Protein AF-D3PEQ5-F1 (afdb_monomer)

Nearest PDB structures (foldseek):
  8an4-assembly1_A  TM=6.140E-01  e=7.351E-05  Mycobacterium tuberculosis H37Rv
  8an4-assembly2_B  TM=6.444E-01  e=1.465E-04  Mycobacterium tuberculosis H37Rv
  8an5-assembly1_A  TM=6.227E-01  e=7.200E-04  Mycobacterium tuberculosis H37Rv
  2p7m-assembly4_D-2  TM=3.946E-01  e=9.299E-01  Listeria monocytogenes EGD-e
  7fik-assembly1_J  TM=3.092E-01  e=3.695E+00  Xenopus laevis

Foldseek 3Di:
DDDPDDPPPDPVPQQPPVPDDLLVVVVLLLLVCVLVVQWAWADPCVLCVQQVQFHDQATETEHQCCQVCVVVVVVSLVVQWDQDPNDIDGWDWAWDDDDHSAKTWTAIRNGTYIYGYDPWPDDAQWDWDPSDVPGTHIYGDLLSNLLVLLVCCLQQQALVSLLSNLSSLVSQVVVPVVRLLVSCVCSQVGCQVVNCVSVVHDPVDGDRSSVVSLVCLLPPDGPCVVPDQLCPPRSGDPPRNDSVVSSVSSNLSSQSNVCSVVVNPRPVVVVVVVVVVVVVVVVVVD

Solvent-accessible surface area (backbone atoms only — not comparable to full-atom values): 16144 Å² total; per-residue (Å²): 135,89,81,72,82,74,81,8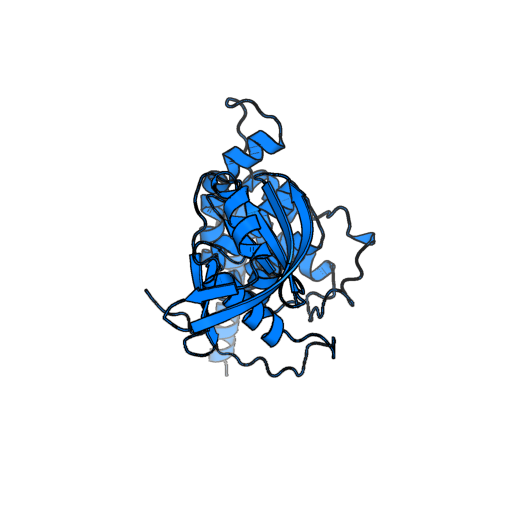5,79,71,71,86,83,80,52,87,47,95,82,69,58,66,66,58,55,52,50,48,51,34,55,51,30,69,79,38,72,78,37,30,46,37,69,62,36,49,45,23,72,77,44,67,49,30,62,59,81,50,48,34,29,36,25,91,49,38,48,84,41,38,64,60,54,48,54,52,50,73,60,30,60,50,75,57,95,92,39,81,48,72,57,51,65,46,86,73,50,72,43,93,50,47,37,43,34,26,32,45,73,88,33,46,33,34,43,31,38,57,84,54,90,66,80,82,54,66,44,71,44,69,82,46,97,95,41,56,36,45,26,52,33,71,50,45,47,33,48,53,26,50,51,39,38,71,76,71,26,41,50,67,27,51,46,48,26,33,42,42,44,51,52,37,35,72,77,38,61,67,50,44,45,62,45,51,71,55,42,37,84,62,40,40,73,57,46,33,62,74,67,71,51,58,89,93,65,77,69,62,49,53,65,54,39,37,54,46,28,58,57,71,73,37,83,46,53,94,77,56,62,45,74,72,45,51,49,37,35,85,72,61,38,37,67,70,53,40,48,51,46,28,28,52,51,23,50,52,48,48,23,62,75,70,72,44,77,46,70,62,59,55,53,50,54,50,48,54,48,52,56,52,55,59,64,73,77,113

Secondary structure (DSSP, 8-state):
-----------STT-S-TT--HHHHHHHHHHHHHH-TT-EEEHHHHHHHHH-SS---EEEEEESSTTTTHHHHHHHHHH-EEEETTEEEE--EEEEEEETTTEEEEEETTEEEEEEE--SSSPPPEEEEEEETTEEEEEE-HHHHHHHHHHHHHHT--HHHHHHHHHHHHHHHHH-HHHHHHHHHTHHHHHHHHHHHHTT--GGG---HHHHHHHHHHS---TTGGG--TTSSTT--TTTTSHHHHHHHHHHHHHHHHHHHHTPPPHHHHHHHHHHHHHHHHHH--

InterPro domains:
  IPR014942 Nucleotidyl transferase AbiEii toxin, Type IV TA system [PF08843] (47-206)

pLDDT: mean 87.01, std 17.73, range [26.7, 98.69]

Sequence (286 aa):
MEYKKFSNNITSTNITDDNFDWEHLLNVACKFHKIFPDGILIGGSVASIYAMHRVSFDIDFVFNDLKEKFEKFIDILEKGEIEVDNVKEEWEWELARMAKGKVILGNFDGVETGLRQLMRTKPLETTLYEVKPGKFIKIPTIEETLRTKAWMILSRNATRDYLDFCALAKQLYSEDPARLIKAMESFDDYYIDMYDKLKKRKPENKKSPLLQLLKQLAEPKPFDLNKIDLKKYKGIVKPWTEWKNIKKISQDAAVVLTEALTGIEPTFKKEIETKVKRDNDNLMEL

Structure (mmCIF, N/CA/C/O backbone):
data_AF-D3PEQ5-F1
#
_entry.id   AF-D3PEQ5-F1
#
loop_
_atom_site.group_PDB
_atom_site.id
_atom_site.type_symbol
_atom_site.label_atom_id
_atom_site.label_alt_id
_atom_site.label_comp_id
_atom_site.label_asym_id
_atom_site.label_entity_id
_atom_site.label_seq_id
_atom_site.pdbx_PDB_ins_code
_atom_site.Cartn_x
_atom_site.Cartn_y
_atom_site.Cartn_z
_atom_site.occupancy
_atom_site.B_iso_or_equiv
_atom_site.auth_seq_id
_atom_site.auth_comp_id
_atom_site.auth_asym_id
_atom_site.auth_atom_id
_atom_site.pdbx_PDB_model_num
ATOM 1 N N . MET A 1 1 ? 22.136 -3.163 7.039 1.00 33.00 1 MET A N 1
ATOM 2 C CA . MET A 1 1 ? 20.814 -3.433 6.436 1.00 33.00 1 MET A CA 1
ATOM 3 C C . MET A 1 1 ? 20.547 -4.911 6.627 1.00 33.00 1 MET A C 1
ATOM 5 O O . MET A 1 1 ? 21.292 -5.710 6.079 1.00 33.00 1 MET A O 1
ATOM 9 N N . GLU A 1 2 ? 19.595 -5.271 7.484 1.00 26.70 2 GLU A N 1
ATOM 10 C CA . GLU A 1 2 ? 19.205 -6.672 7.670 1.00 26.70 2 GLU A CA 1
ATOM 11 C C . GLU A 1 2 ? 18.316 -7.112 6.508 1.00 26.70 2 GLU A C 1
ATOM 13 O O . GLU A 1 2 ? 17.285 -6.502 6.224 1.00 26.70 2 GLU A O 1
ATOM 18 N N . TYR A 1 3 ? 18.736 -8.172 5.828 1.00 28.22 3 TYR A N 1
ATOM 19 C CA . TYR A 1 3 ? 17.979 -8.801 4.758 1.00 28.22 3 TYR A CA 1
ATOM 20 C C . TYR A 1 3 ? 16.924 -9.716 5.390 1.00 28.22 3 TYR A C 1
ATOM 22 O O . TYR A 1 3 ? 17.262 -10.758 5.953 1.00 28.22 3 TYR A O 1
ATOM 30 N N . LYS A 1 4 ? 15.637 -9.347 5.321 1.00 34.28 4 LYS A N 1
ATOM 31 C CA . LYS A 1 4 ? 14.556 -10.272 5.694 1.00 34.28 4 LYS A CA 1
ATOM 32 C C . LYS A 1 4 ? 14.363 -11.285 4.570 1.00 34.28 4 LYS A C 1
ATOM 34 O O . LYS A 1 4 ? 13.684 -11.015 3.583 1.00 34.28 4 LYS A O 1
ATOM 39 N N . LYS A 1 5 ? 14.966 -12.460 4.740 1.00 29.20 5 LYS A N 1
ATOM 40 C CA . LYS A 1 5 ? 14.738 -13.632 3.895 1.00 29.20 5 LYS A CA 1
ATOM 41 C C . LYS A 1 5 ? 13.360 -14.205 4.232 1.00 29.20 5 LYS A C 1
ATOM 43 O O . LYS A 1 5 ? 13.210 -14.924 5.216 1.00 29.20 5 LYS A O 1
ATOM 48 N N . PHE A 1 6 ? 12.340 -13.851 3.456 1.00 35.62 6 PHE A N 1
ATOM 49 C CA . PHE A 1 6 ? 11.041 -14.514 3.549 1.00 35.62 6 PHE A CA 1
ATOM 50 C C . PHE A 1 6 ? 11.163 -15.884 2.875 1.00 35.62 6 PHE A C 1
ATOM 52 O O . PHE A 1 6 ? 11.563 -15.983 1.718 1.00 35.62 6 PHE A O 1
ATOM 59 N N . SER A 1 7 ? 10.900 -16.963 3.611 1.00 33.31 7 SER A N 1
ATOM 60 C CA . SER A 1 7 ? 10.921 -18.313 3.050 1.00 33.31 7 SER A CA 1
ATOM 61 C C . SER A 1 7 ? 9.813 -18.456 2.002 1.00 33.31 7 SER A C 1
ATOM 63 O O . SER A 1 7 ? 8.634 -18.454 2.357 1.00 33.31 7 SER A O 1
ATOM 65 N N . ASN A 1 8 ? 10.193 -18.607 0.731 1.00 35.97 8 ASN A N 1
ATOM 66 C CA . ASN A 1 8 ? 9.316 -18.881 -0.414 1.00 35.97 8 ASN A CA 1
ATOM 67 C C . ASN A 1 8 ? 8.703 -20.297 -0.357 1.00 35.97 8 ASN A C 1
ATOM 69 O O . ASN A 1 8 ? 8.884 -21.094 -1.271 1.00 35.97 8 ASN A O 1
ATOM 73 N N . ASN A 1 9 ? 7.957 -20.626 0.698 1.00 31.64 9 ASN A N 1
ATOM 74 C CA . ASN A 1 9 ? 7.175 -21.864 0.761 1.00 31.64 9 ASN A CA 1
ATOM 75 C C . ASN A 1 9 ? 5.721 -21.610 0.347 1.00 31.64 9 ASN A C 1
ATOM 77 O O . ASN A 1 9 ? 4.784 -21.986 1.047 1.00 31.64 9 ASN A O 1
ATOM 81 N N . ILE A 1 10 ? 5.536 -20.968 -0.808 1.00 38.53 10 ILE A N 1
ATOM 82 C CA . ILE A 1 10 ? 4.285 -21.063 -1.558 1.00 38.53 10 ILE A CA 1
ATOM 83 C C . ILE A 1 10 ? 4.551 -22.052 -2.684 1.00 38.53 10 ILE A C 1
ATOM 85 O O . ILE A 1 10 ? 4.954 -21.677 -3.780 1.00 38.53 10 ILE A O 1
ATOM 89 N N . THR A 1 11 ? 4.335 -23.336 -2.413 1.00 36.88 11 THR A N 1
ATOM 90 C CA . THR A 1 11 ? 3.901 -24.218 -3.493 1.00 36.88 11 THR A CA 1
ATOM 91 C C . THR A 1 11 ? 2.522 -23.728 -3.922 1.00 36.88 11 THR A C 1
ATOM 93 O O . THR A 1 11 ? 1.659 -23.470 -3.082 1.00 36.88 11 THR A O 1
ATOM 96 N N . SER A 1 12 ? 2.333 -23.579 -5.227 1.00 40.97 12 SER A N 1
ATOM 97 C CA . SER A 1 12 ? 1.140 -23.126 -5.958 1.00 40.97 12 SER A CA 1
ATOM 98 C C . SER A 1 12 ? -0.166 -23.893 -5.670 1.00 40.97 12 SER A C 1
ATOM 100 O O . SER A 1 12 ? -1.132 -23.786 -6.411 1.00 40.97 12 SER A O 1
ATOM 102 N N . THR A 1 13 ? -0.247 -24.677 -4.600 1.00 35.75 13 THR A N 1
ATOM 103 C CA . THR A 1 13 ? -1.255 -25.722 -4.423 1.00 35.75 13 THR A CA 1
ATOM 104 C C . THR A 1 13 ? -2.513 -25.296 -3.666 1.00 35.75 13 THR A C 1
ATOM 106 O O . THR A 1 13 ? -3.357 -26.147 -3.424 1.00 35.75 13 THR A O 1
ATOM 109 N N . ASN A 1 14 ? -2.681 -24.024 -3.276 1.00 39.38 14 ASN A N 1
ATOM 110 C CA . ASN A 1 14 ? -3.868 -23.585 -2.515 1.00 39.38 14 ASN A CA 1
ATOM 111 C C . ASN A 1 14 ? -4.509 -22.263 -2.983 1.00 39.38 14 ASN A C 1
ATOM 113 O O . ASN A 1 14 ? -5.350 -21.715 -2.269 1.00 39.38 14 ASN A O 1
ATOM 117 N N . ILE A 1 15 ? -4.154 -21.743 -4.162 1.00 48.03 15 ILE A N 1
ATOM 118 C CA . ILE A 1 15 ? -4.802 -20.555 -4.738 1.00 48.03 15 ILE A CA 1
ATOM 119 C C . ILE A 1 15 ? -5.649 -21.032 -5.918 1.00 48.03 15 ILE A C 1
ATOM 121 O O . ILE A 1 15 ? -5.122 -21.500 -6.914 1.00 48.03 15 ILE A O 1
ATOM 125 N N . THR A 1 16 ? -6.968 -20.952 -5.769 1.00 42.56 16 THR A N 1
ATOM 126 C CA . THR A 1 16 ? -7.991 -21.537 -6.656 1.00 42.56 16 THR A CA 1
ATOM 127 C C . THR A 1 16 ? -8.238 -20.755 -7.952 1.00 42.56 16 THR A C 1
ATOM 129 O O . THR A 1 16 ? -9.351 -20.764 -8.473 1.00 42.56 16 THR A O 1
ATOM 132 N N . ASP A 1 17 ? -7.228 -20.052 -8.462 1.00 51.09 17 ASP A N 1
ATOM 133 C CA . ASP A 1 17 ? -7.306 -19.353 -9.746 1.00 51.09 17 ASP A CA 1
ATOM 134 C C . ASP A 1 17 ? -6.237 -19.953 -10.666 1.00 51.09 17 ASP A C 1
ATOM 136 O O . ASP A 1 17 ? -5.111 -19.464 -10.732 1.00 51.09 17 ASP A O 1
ATOM 140 N N . ASP A 1 18 ? -6.580 -21.075 -11.310 1.00 51.06 18 ASP A N 1
ATOM 141 C CA . ASP A 1 18 ? -5.665 -21.963 -12.053 1.00 51.06 18 ASP A CA 1
ATOM 142 C C . ASP A 1 18 ? -4.891 -21.268 -13.200 1.00 51.06 18 ASP A C 1
ATOM 144 O O . ASP A 1 18 ? -3.969 -21.851 -13.764 1.00 51.06 18 ASP A O 1
ATOM 148 N N . ASN A 1 19 ? -5.230 -20.013 -13.525 1.00 54.53 19 ASN A N 1
ATOM 149 C CA . ASN A 1 19 ? -4.598 -19.201 -14.570 1.00 54.53 19 ASN A CA 1
ATOM 150 C C . ASN A 1 19 ? -3.765 -18.018 -14.044 1.00 54.53 19 ASN A C 1
ATOM 152 O O . ASN A 1 19 ? -3.216 -17.264 -14.849 1.00 54.53 19 ASN A O 1
ATOM 156 N N . PHE A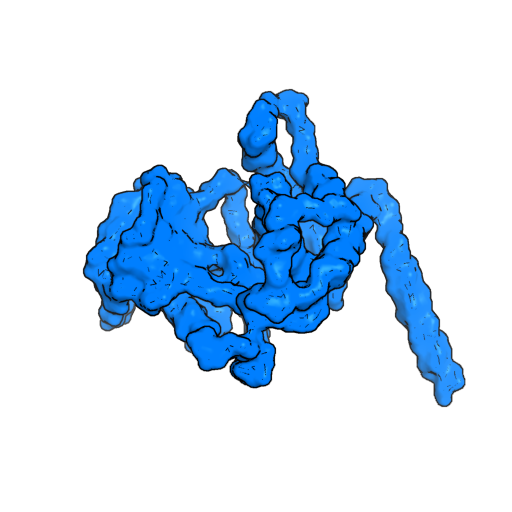 1 20 ? -3.687 -17.798 -12.727 1.00 71.31 20 PHE A N 1
ATOM 157 C CA . PHE A 1 20 ? -2.949 -16.661 -12.183 1.00 71.31 20 PHE A CA 1
ATOM 158 C C . PHE A 1 20 ? -1.508 -17.021 -11.818 1.00 71.31 20 PHE A C 1
ATOM 160 O O . PHE A 1 20 ? -1.244 -17.705 -10.828 1.00 71.31 20 PHE A O 1
ATOM 167 N N . ASP A 1 21 ? -0.566 -16.474 -12.583 1.00 83.19 21 ASP A N 1
ATOM 168 C CA . ASP A 1 21 ? 0.859 -16.626 -12.319 1.00 83.19 21 ASP A CA 1
ATOM 169 C C . ASP A 1 21 ? 1.390 -15.475 -11.440 1.00 83.19 21 ASP A C 1
ATOM 171 O O . ASP A 1 21 ? 1.788 -14.402 -11.907 1.00 83.19 21 ASP A O 1
ATOM 175 N N . TRP A 1 22 ? 1.396 -15.713 -10.124 1.00 87.88 22 TRP A N 1
ATOM 176 C CA . TRP A 1 22 ? 1.985 -14.801 -9.136 1.00 87.88 22 TRP A CA 1
ATOM 177 C C . TRP A 1 22 ? 3.480 -14.564 -9.378 1.00 87.88 22 TRP A C 1
ATOM 179 O O . TRP A 1 22 ? 3.990 -13.470 -9.128 1.00 87.88 22 TRP A O 1
ATOM 189 N N . GLU A 1 23 ? 4.190 -15.576 -9.874 1.00 88.31 23 GLU A N 1
ATOM 190 C CA . GLU A 1 23 ? 5.615 -15.482 -10.157 1.00 88.31 23 GLU A CA 1
ATOM 191 C C . GLU A 1 23 ? 5.864 -14.572 -11.362 1.00 88.31 23 GLU A C 1
ATOM 193 O O . GLU A 1 23 ? 6.756 -13.721 -11.310 1.00 88.31 23 GLU A O 1
ATOM 198 N N . HIS A 1 24 ? 5.049 -14.686 -12.414 1.00 90.69 24 HIS A N 1
ATOM 199 C CA . HIS A 1 24 ? 5.060 -13.763 -13.546 1.00 90.69 24 HIS A CA 1
ATOM 200 C C . HIS A 1 24 ? 4.820 -12.318 -13.093 1.00 90.69 24 HIS A C 1
ATOM 202 O O . HIS A 1 24 ? 5.652 -11.461 -13.393 1.00 90.69 24 HIS A O 1
ATOM 208 N N . LEU A 1 25 ? 3.782 -12.049 -12.288 1.00 94.19 25 LEU A N 1
ATOM 209 C CA . LEU A 1 25 ? 3.508 -10.697 -11.778 1.00 94.19 25 LEU A CA 1
ATOM 210 C C . LEU A 1 25 ? 4.708 -10.105 -11.022 1.00 94.19 25 LEU A C 1
ATOM 212 O O . LEU A 1 25 ? 5.076 -8.948 -11.240 1.00 94.19 25 LEU A O 1
ATOM 216 N N . LEU A 1 26 ? 5.355 -10.888 -10.152 1.00 94.44 26 LEU A N 1
ATOM 217 C CA . LEU A 1 26 ? 6.535 -10.425 -9.418 1.00 94.44 26 LEU A CA 1
ATOM 218 C C . LEU A 1 26 ? 7.764 -10.247 -10.324 1.00 94.44 26 LEU A C 1
ATOM 220 O O . LEU A 1 26 ? 8.539 -9.312 -10.116 1.00 94.44 26 LEU A O 1
ATOM 224 N N . ASN A 1 27 ? 7.948 -11.091 -11.344 1.00 93.12 27 ASN A N 1
ATOM 225 C CA . ASN A 1 27 ? 9.019 -10.912 -12.329 1.00 93.12 27 ASN A CA 1
ATOM 226 C C . ASN A 1 27 ? 8.821 -9.618 -13.136 1.00 93.12 27 ASN A C 1
ATOM 228 O O . ASN A 1 27 ? 9.791 -8.882 -13.337 1.00 93.12 27 ASN A O 1
ATOM 232 N N . VAL A 1 28 ? 7.584 -9.315 -13.542 1.00 95.31 28 VAL A N 1
ATOM 233 C CA . VAL A 1 28 ? 7.235 -8.063 -14.229 1.00 95.31 28 VAL A CA 1
ATOM 234 C C . VAL A 1 28 ? 7.483 -6.861 -13.314 1.00 95.31 28 VAL A C 1
ATOM 236 O O . VAL A 1 28 ? 8.130 -5.900 -13.724 1.00 95.31 28 VAL A O 1
ATOM 239 N N . ALA A 1 29 ? 7.101 -6.941 -12.035 1.00 97.00 29 ALA A N 1
ATOM 240 C CA . ALA A 1 29 ? 7.408 -5.897 -11.056 1.00 97.00 29 ALA A CA 1
ATOM 241 C C . ALA A 1 29 ? 8.923 -5.684 -10.856 1.00 97.00 29 ALA A C 1
ATOM 243 O O . ALA A 1 29 ? 9.370 -4.542 -10.748 1.00 97.00 29 ALA A O 1
ATOM 244 N N . CYS A 1 30 ? 9.731 -6.752 -10.844 1.00 95.00 30 CYS A N 1
ATOM 245 C CA . CYS A 1 30 ? 11.195 -6.649 -10.818 1.00 95.00 30 CYS A CA 1
ATOM 246 C C . CYS A 1 30 ? 11.737 -5.926 -12.050 1.00 95.00 30 CYS A C 1
ATOM 248 O O . CYS A 1 30 ? 12.583 -5.044 -11.916 1.00 95.00 30 CYS A O 1
ATOM 250 N N . LYS A 1 31 ? 11.269 -6.301 -13.244 1.00 94.12 31 LYS A N 1
ATOM 251 C CA . LYS A 1 31 ? 11.695 -5.685 -14.504 1.00 94.12 31 LYS A CA 1
ATOM 252 C C . LYS A 1 31 ? 11.335 -4.203 -14.540 1.00 94.12 31 LYS A C 1
ATOM 254 O O . LYS A 1 31 ? 12.200 -3.368 -14.787 1.00 94.12 31 LYS A O 1
ATOM 259 N N . PHE A 1 32 ? 10.105 -3.869 -14.159 1.00 96.19 32 PHE A N 1
ATOM 260 C CA . PHE A 1 32 ? 9.662 -2.488 -14.017 1.00 96.19 32 PHE A CA 1
ATOM 261 C C . PHE A 1 32 ? 10.533 -1.702 -13.022 1.00 96.19 32 PHE A C 1
ATOM 263 O O . PHE A 1 32 ? 10.964 -0.588 -13.311 1.00 96.19 32 PHE A O 1
ATOM 270 N N . HIS A 1 33 ? 10.853 -2.289 -11.864 1.00 95.56 33 HIS A N 1
ATOM 271 C CA . HIS A 1 33 ? 11.702 -1.644 -10.861 1.00 95.56 33 HIS A CA 1
ATOM 272 C C . HIS A 1 33 ? 13.140 -1.405 -11.347 1.00 95.56 33 HIS A C 1
ATOM 274 O O . HIS A 1 33 ? 13.741 -0.409 -10.958 1.00 95.56 33 HIS A O 1
ATOM 280 N N . LYS A 1 34 ? 13.695 -2.257 -12.220 1.00 92.94 34 LYS A N 1
ATOM 281 C CA . LYS A 1 34 ? 15.003 -1.992 -12.847 1.00 92.94 34 LYS A CA 1
ATOM 282 C C . LYS A 1 34 ? 14.973 -0.751 -13.743 1.00 92.94 34 LYS A C 1
ATOM 284 O O . LYS A 1 34 ? 15.919 0.029 -13.727 1.00 92.94 34 LYS A O 1
ATOM 289 N N . ILE A 1 35 ? 13.891 -0.572 -14.502 1.00 94.31 35 ILE A N 1
ATOM 290 C CA . ILE A 1 35 ? 13.692 0.586 -15.388 1.00 94.31 35 ILE A CA 1
ATOM 291 C C . ILE A 1 35 ? 13.466 1.856 -14.556 1.00 94.31 35 ILE A C 1
ATOM 293 O O . ILE A 1 35 ? 13.992 2.924 -14.872 1.00 94.31 35 ILE A O 1
ATOM 297 N N . PHE A 1 36 ? 12.724 1.730 -13.453 1.00 95.44 36 PHE A N 1
ATOM 298 C CA . PHE A 1 36 ? 12.371 2.821 -12.551 1.00 95.44 36 PHE A CA 1
ATOM 299 C C . PHE A 1 36 ? 12.825 2.536 -11.102 1.00 95.44 36 PHE A C 1
ATOM 301 O O . PHE A 1 36 ? 11.989 2.245 -10.236 1.00 95.44 36 PHE A O 1
ATOM 308 N N . PRO A 1 37 ? 14.132 2.662 -10.791 1.00 94.00 37 PRO A N 1
ATOM 309 C CA . PRO A 1 37 ? 14.712 2.243 -9.502 1.00 94.00 37 PRO A CA 1
ATOM 310 C C . PRO A 1 37 ? 14.243 3.068 -8.294 1.00 94.00 37 PRO A C 1
ATOM 312 O O . PRO A 1 37 ? 14.293 2.619 -7.140 1.00 94.00 37 PRO A O 1
ATOM 315 N N . ASP A 1 38 ? 13.743 4.278 -8.536 1.00 95.94 38 ASP A N 1
ATOM 316 C CA . ASP A 1 38 ? 13.144 5.125 -7.501 1.00 95.94 38 ASP A CA 1
ATOM 317 C C . ASP A 1 38 ? 11.698 4.729 -7.169 1.00 95.94 38 ASP A C 1
ATOM 319 O O . ASP A 1 38 ? 11.162 5.154 -6.145 1.00 95.94 38 ASP A O 1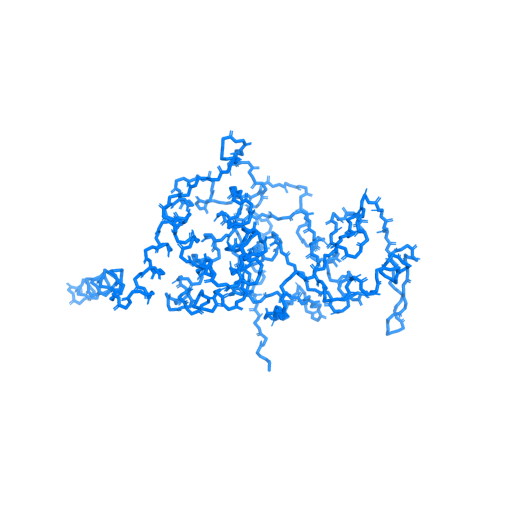
ATOM 323 N N . GLY A 1 39 ? 11.081 3.881 -7.995 1.00 97.81 39 GLY A N 1
ATOM 324 C CA . GLY A 1 39 ? 9.724 3.398 -7.794 1.00 97.81 39 GLY A CA 1
ATOM 325 C C . GLY A 1 39 ? 9.621 2.471 -6.595 1.00 97.81 39 GLY A C 1
ATOM 326 O O . GLY A 1 39 ? 10.437 1.570 -6.411 1.00 97.81 39 GLY A O 1
ATOM 327 N N . ILE A 1 40 ? 8.578 2.671 -5.796 1.00 98.69 40 ILE A N 1
ATOM 328 C CA . ILE A 1 40 ? 8.246 1.804 -4.666 1.00 98.69 40 ILE A CA 1
ATOM 329 C C . ILE A 1 40 ? 6.959 1.063 -5.017 1.00 98.69 40 ILE A C 1
ATOM 331 O O . ILE A 1 40 ? 5.923 1.706 -5.195 1.00 98.69 40 ILE A O 1
ATOM 335 N N . LEU A 1 41 ? 7.011 -0.267 -5.106 1.00 98.69 41 LEU A N 1
ATOM 336 C CA . LEU A 1 41 ? 5.814 -1.087 -5.300 1.00 98.69 41 LEU A CA 1
ATOM 337 C C . LEU A 1 41 ? 4.941 -0.973 -4.042 1.00 98.69 41 LEU A C 1
ATOM 339 O O . LEU A 1 41 ? 5.444 -1.081 -2.929 1.00 98.69 41 LEU A O 1
ATOM 343 N N . ILE A 1 42 ? 3.642 -0.733 -4.207 1.00 98.19 42 ILE A N 1
ATOM 344 C CA . ILE A 1 42 ? 2.656 -0.517 -3.141 1.00 98.19 42 ILE A CA 1
ATOM 345 C C . ILE A 1 42 ? 1.354 -1.280 -3.447 1.00 98.19 42 ILE A C 1
ATOM 347 O O . ILE A 1 42 ? 1.285 -2.145 -4.316 1.00 98.19 42 ILE A O 1
ATOM 351 N N . GLY A 1 43 ? 0.278 -0.962 -2.725 1.00 96.25 43 GLY A N 1
ATOM 352 C CA . GLY A 1 43 ? -1.067 -1.372 -3.115 1.00 96.25 43 GLY A CA 1
ATOM 353 C C . GLY A 1 43 ? -1.465 -2.754 -2.607 1.00 96.25 43 GLY A C 1
ATOM 354 O O . GLY A 1 43 ? -1.163 -3.135 -1.475 1.00 96.25 43 GLY A O 1
ATOM 355 N N . GLY A 1 44 ? -2.307 -3.449 -3.374 1.00 96.38 44 GLY A N 1
ATOM 356 C CA . GLY A 1 44 ? -2.815 -4.774 -3.009 1.00 96.38 44 GLY A CA 1
ATOM 357 C C . GLY A 1 44 ? -1.715 -5.830 -2.972 1.00 96.38 44 GLY A C 1
ATOM 358 O O . GLY A 1 44 ? -1.680 -6.630 -2.046 1.00 96.38 44 GLY A O 1
ATOM 359 N N . SER A 1 45 ? -0.793 -5.760 -3.925 1.00 96.56 45 SER A N 1
ATOM 360 C CA . SER A 1 45 ? 0.266 -6.747 -4.146 1.00 96.56 45 SER A CA 1
ATOM 361 C C . SER A 1 45 ? 1.229 -6.816 -2.970 1.00 96.56 45 SER A C 1
ATOM 363 O O . SER A 1 45 ? 1.499 -7.903 -2.476 1.00 96.56 45 SER A O 1
ATOM 365 N N . VAL A 1 46 ? 1.637 -5.674 -2.407 1.00 98.19 46 VAL A N 1
ATOM 366 C CA . VAL A 1 46 ? 2.479 -5.665 -1.196 1.00 98.19 46 VAL A CA 1
ATOM 367 C C . VAL A 1 46 ? 1.744 -6.191 0.035 1.00 98.19 46 VAL A C 1
ATOM 369 O O . VAL A 1 46 ? 2.328 -6.910 0.842 1.00 98.19 46 VAL A O 1
ATOM 372 N N . ALA A 1 47 ? 0.447 -5.897 0.176 1.00 98.00 47 ALA A N 1
ATOM 373 C CA . ALA A 1 47 ? -0.335 -6.477 1.266 1.00 98.00 47 ALA A CA 1
ATOM 374 C C . ALA A 1 47 ? -0.426 -8.007 1.138 1.00 98.00 47 ALA A C 1
ATOM 376 O O . ALA A 1 47 ? -0.311 -8.708 2.139 1.00 98.00 47 ALA A O 1
ATOM 377 N N . SER A 1 48 ? -0.580 -8.516 -0.087 1.00 95.94 48 SER A N 1
ATOM 378 C CA . SER A 1 48 ? -0.557 -9.948 -0.396 1.00 95.94 48 SER A CA 1
ATOM 379 C C . SER A 1 48 ? 0.811 -10.590 -0.134 1.00 95.94 48 SER A C 1
ATOM 381 O O . SER A 1 48 ? 0.837 -11.683 0.424 1.00 95.94 48 SER A O 1
ATOM 383 N N . ILE A 1 49 ? 1.926 -9.909 -0.444 1.00 95.56 49 ILE A N 1
ATOM 384 C CA . ILE A 1 49 ? 3.290 -10.371 -0.110 1.00 95.56 49 ILE A CA 1
ATOM 385 C C . ILE A 1 49 ? 3.431 -10.598 1.400 1.00 95.56 49 ILE A C 1
ATOM 387 O O . ILE A 1 49 ? 3.932 -11.636 1.818 1.00 95.56 49 ILE A O 1
ATOM 391 N N . TYR A 1 50 ? 2.975 -9.649 2.225 1.00 97.00 50 TYR A N 1
ATOM 392 C CA . TYR A 1 50 ? 3.132 -9.754 3.678 1.00 97.00 50 TYR A CA 1
ATOM 393 C C . TYR A 1 50 ? 2.139 -10.701 4.349 1.00 97.00 50 TYR A C 1
ATOM 395 O O . TYR A 1 50 ? 2.512 -11.416 5.274 1.00 97.00 50 TYR A O 1
ATOM 403 N N . ALA A 1 51 ? 0.867 -10.663 3.953 1.00 95.56 51 ALA A N 1
ATOM 404 C CA . ALA A 1 51 ? -0.192 -11.316 4.716 1.00 95.56 51 ALA A CA 1
ATOM 405 C C . ALA A 1 51 ? -0.752 -12.584 4.066 1.00 95.56 51 ALA A C 1
ATOM 407 O O . ALA A 1 51 ? -1.450 -13.333 4.752 1.00 95.56 51 ALA A O 1
ATOM 408 N N . MET A 1 52 ? -0.452 -12.833 2.784 1.00 93.38 52 MET A N 1
ATOM 409 C CA . MET A 1 52 ? -0.849 -14.039 2.041 1.00 93.38 52 MET A CA 1
ATOM 410 C C . MET A 1 52 ? -2.348 -14.374 2.155 1.00 93.38 52 MET A C 1
ATOM 412 O O . MET A 1 52 ? -2.762 -15.529 2.099 1.00 93.38 52 MET A O 1
ATOM 416 N N . HIS A 1 53 ? -3.190 -13.358 2.348 1.00 93.75 53 HIS A N 1
ATOM 417 C CA . HIS A 1 53 ? -4.626 -13.510 2.600 1.00 93.75 53 HIS A CA 1
ATOM 418 C C . HIS A 1 53 ? -5.461 -13.589 1.318 1.00 93.75 53 HIS A C 1
ATOM 420 O O . HIS A 1 53 ? -6.620 -14.000 1.371 1.00 93.75 53 HIS A O 1
ATOM 426 N N . ARG A 1 54 ? -4.885 -13.161 0.190 1.00 93.69 54 ARG A N 1
ATOM 427 C CA . ARG A 1 54 ? -5.454 -13.159 -1.166 1.00 93.69 54 ARG A CA 1
ATOM 428 C C . ARG A 1 54 ? -4.348 -12.906 -2.195 1.00 93.69 54 ARG A C 1
ATOM 430 O O . ARG A 1 54 ? -3.265 -12.458 -1.813 1.00 93.69 54 ARG A O 1
ATOM 437 N N . VAL A 1 55 ? -4.657 -13.015 -3.484 1.00 90.62 55 VAL A N 1
ATOM 438 C CA . VAL A 1 55 ? -3.789 -12.514 -4.566 1.00 90.62 55 VAL A CA 1
ATOM 439 C C . VAL A 1 55 ? -4.153 -11.090 -5.008 1.00 90.62 55 VAL A C 1
ATOM 441 O O . VAL A 1 55 ? -5.223 -10.557 -4.683 1.00 90.62 55 VAL A O 1
ATOM 444 N N . SER A 1 56 ? -3.244 -10.449 -5.742 1.00 91.62 56 SER A N 1
ATOM 445 C CA . SER A 1 56 ? -3.467 -9.197 -6.478 1.00 91.62 56 SER A CA 1
ATOM 446 C C . SER A 1 56 ? -3.006 -9.394 -7.919 1.00 91.62 56 SER A C 1
ATOM 448 O O . SER A 1 56 ? -2.089 -10.169 -8.139 1.00 91.62 56 SER A O 1
ATOM 450 N N . PHE A 1 57 ? -3.633 -8.701 -8.867 1.00 91.06 57 PHE A N 1
ATOM 451 C CA . PHE A 1 57 ? -3.417 -8.890 -10.312 1.00 91.06 57 PHE A CA 1
ATOM 452 C C . PHE A 1 57 ? -2.726 -7.691 -10.976 1.00 91.06 57 PHE A C 1
ATOM 454 O O . PHE A 1 57 ? -2.483 -7.696 -12.174 1.00 91.06 57 PHE A O 1
ATOM 461 N N . ASP A 1 58 ? -2.461 -6.652 -10.192 1.00 94.94 58 ASP A N 1
ATOM 462 C CA . ASP A 1 58 ? -1.947 -5.359 -10.615 1.00 94.94 58 ASP A CA 1
ATOM 463 C C . ASP A 1 58 ? -0.617 -5.062 -9.917 1.00 94.94 58 ASP A C 1
ATOM 465 O O . ASP A 1 58 ? -0.303 -5.620 -8.863 1.00 94.94 58 ASP A O 1
ATOM 469 N N . ILE A 1 59 ? 0.172 -4.156 -10.479 1.00 97.50 59 ILE A N 1
ATOM 470 C CA . ILE A 1 59 ? 1.359 -3.605 -9.826 1.00 97.50 59 ILE A CA 1
ATOM 471 C C . ILE A 1 59 ? 1.245 -2.082 -9.799 1.00 97.50 59 ILE A C 1
ATOM 473 O O . ILE A 1 59 ? 1.187 -1.407 -10.819 1.00 97.50 59 ILE A O 1
ATOM 477 N N . ASP A 1 60 ? 1.174 -1.515 -8.600 1.00 98.19 60 ASP A N 1
ATOM 478 C CA . ASP A 1 60 ? 1.127 -0.068 -8.408 1.00 98.19 60 ASP A CA 1
ATOM 479 C C . ASP A 1 60 ? 2.471 0.396 -7.849 1.00 98.19 60 ASP A C 1
ATOM 481 O O . ASP A 1 60 ? 2.850 -0.001 -6.750 1.00 98.19 60 ASP A O 1
ATOM 485 N N . PHE A 1 61 ? 3.160 1.281 -8.557 1.00 98.62 61 PHE A N 1
ATOM 486 C CA . PHE A 1 61 ? 4.352 1.970 -8.090 1.00 98.62 61 PHE A CA 1
ATOM 487 C C . PHE A 1 61 ? 4.035 3.409 -7.697 1.00 98.62 61 PHE A C 1
ATOM 489 O O . PHE A 1 61 ? 3.251 4.106 -8.348 1.00 98.62 61 PHE A O 1
ATOM 496 N N . VAL A 1 62 ? 4.674 3.877 -6.629 1.00 98.38 62 VAL A N 1
ATOM 497 C CA . VAL A 1 62 ? 4.641 5.279 -6.217 1.00 98.38 62 VAL A CA 1
ATOM 498 C C . VAL A 1 62 ? 6.020 5.916 -6.331 1.00 98.38 62 VAL A C 1
ATOM 500 O O . VAL A 1 62 ? 7.037 5.274 -6.068 1.00 98.38 62 VAL A O 1
ATOM 503 N N . PHE A 1 63 ? 6.026 7.191 -6.707 1.00 98.12 63 PHE A N 1
ATOM 504 C CA . PHE A 1 63 ? 7.209 8.005 -6.955 1.00 98.12 63 PHE A CA 1
ATOM 505 C C . PHE A 1 63 ? 7.086 9.352 -6.252 1.00 98.12 63 PHE A C 1
ATOM 507 O O . PHE A 1 63 ? 5.988 9.901 -6.134 1.00 98.12 63 PHE A O 1
ATOM 514 N N . ASN A 1 64 ? 8.215 9.911 -5.825 1.00 96.25 64 ASN A N 1
ATOM 515 C CA . ASN A 1 64 ? 8.249 11.247 -5.226 1.00 96.25 64 ASN A CA 1
ATOM 516 C C . ASN A 1 64 ? 8.204 12.365 -6.273 1.00 96.25 64 ASN A C 1
ATOM 518 O O . ASN A 1 64 ? 7.825 13.481 -5.933 1.00 96.25 64 ASN A O 1
ATOM 522 N N . ASP A 1 65 ? 8.572 12.063 -7.515 1.00 96.19 65 ASP A N 1
ATOM 523 C CA . ASP A 1 65 ? 8.885 13.034 -8.562 1.00 96.19 65 ASP A CA 1
ATOM 524 C C . ASP A 1 65 ? 8.182 12.747 -9.902 1.00 96.19 65 ASP A C 1
ATOM 526 O O . ASP A 1 65 ? 8.563 13.292 -10.942 1.00 96.19 65 ASP A O 1
ATOM 530 N N . LEU A 1 66 ? 7.138 11.902 -9.898 1.00 97.31 66 LEU A N 1
ATOM 531 C CA . LEU A 1 66 ? 6.324 11.6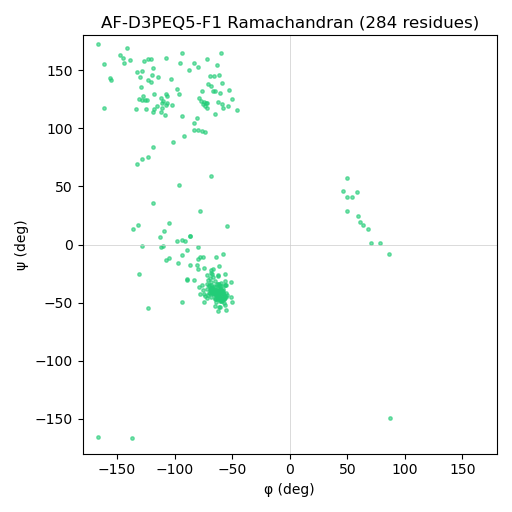35 -11.093 1.00 97.31 66 LEU A CA 1
ATOM 532 C C . LEU A 1 66 ? 5.746 12.934 -11.658 1.00 97.31 66 LEU A C 1
ATOM 534 O O . LEU A 1 66 ? 5.601 13.077 -12.868 1.00 97.31 66 LEU A O 1
ATOM 538 N N . LYS A 1 67 ? 5.392 13.885 -10.793 1.00 96.25 67 LYS A N 1
ATOM 539 C CA . LYS A 1 67 ? 4.846 15.176 -11.200 1.00 96.25 67 LYS A CA 1
ATOM 540 C C . LYS A 1 67 ? 5.855 16.008 -11.982 1.00 96.25 67 LYS A C 1
ATOM 542 O O . LYS A 1 67 ? 5.501 16.570 -13.016 1.00 96.25 67 LYS A O 1
ATOM 547 N N . GLU A 1 68 ? 7.080 16.085 -11.492 1.00 96.75 68 GLU A N 1
ATOM 548 C CA . GLU A 1 68 ? 8.161 16.886 -12.053 1.00 96.75 68 GLU A CA 1
ATOM 549 C C . GLU A 1 68 ? 8.746 16.232 -13.310 1.00 96.75 68 GLU A C 1
ATOM 551 O O . GLU A 1 68 ? 9.109 16.930 -14.254 1.00 96.75 68 GLU A O 1
ATOM 556 N N . LYS A 1 69 ? 8.800 14.896 -13.344 1.00 96.62 69 LYS A N 1
ATOM 557 C CA . LYS A 1 69 ? 9.393 14.107 -14.435 1.00 96.62 69 LYS A CA 1
ATOM 558 C C . LYS A 1 69 ? 8.357 13.440 -15.344 1.00 96.62 69 LYS A C 1
ATOM 560 O O . LYS A 1 69 ? 8.706 12.510 -16.060 1.00 96.62 69 LYS A O 1
ATOM 565 N N . PHE A 1 70 ? 7.103 13.893 -15.329 1.00 96.88 70 PHE A N 1
ATOM 566 C CA . PHE A 1 70 ? 5.977 13.193 -15.962 1.00 96.88 70 PHE A CA 1
ATOM 567 C C . PHE A 1 70 ? 6.231 12.786 -17.421 1.00 96.88 70 PHE A C 1
ATOM 569 O O . PHE A 1 70 ? 6.046 11.624 -17.761 1.00 96.88 70 PHE A O 1
ATOM 576 N N . GLU A 1 71 ? 6.704 13.719 -18.253 1.00 96.69 71 GLU A N 1
ATOM 577 C CA . GLU A 1 71 ? 6.989 13.442 -19.670 1.00 96.69 71 GLU A CA 1
ATOM 578 C C . GLU A 1 71 ? 8.106 12.403 -19.820 1.00 96.69 71 GLU A C 1
ATOM 580 O O . GLU A 1 71 ? 7.965 11.454 -20.573 1.00 96.69 71 GLU A O 1
ATOM 585 N N . LYS A 1 72 ? 9.156 12.480 -18.991 1.00 96.50 72 LYS A N 1
ATOM 586 C CA . LYS A 1 72 ? 10.248 11.498 -19.001 1.00 96.50 72 LYS A CA 1
ATOM 587 C C . LYS A 1 72 ? 9.763 10.081 -18.671 1.00 96.50 72 LYS A C 1
ATOM 589 O O . LYS A 1 72 ? 10.310 9.119 -19.198 1.00 96.50 72 LYS A O 1
ATOM 594 N N . PHE A 1 73 ? 8.776 9.932 -17.783 1.00 97.19 73 PHE A N 1
ATOM 595 C CA . PHE A 1 73 ? 8.183 8.620 -17.507 1.00 97.19 73 PHE A CA 1
ATOM 596 C C . PHE A 1 73 ? 7.474 8.058 -18.741 1.00 97.19 73 PHE A C 1
ATOM 598 O O . PHE A 1 73 ? 7.649 6.880 -19.038 1.00 97.19 73 PHE A O 1
ATOM 605 N N . ILE A 1 74 ? 6.715 8.891 -19.457 1.00 96.62 74 ILE A N 1
ATOM 606 C CA . ILE A 1 74 ? 6.044 8.501 -20.701 1.00 96.62 74 ILE A CA 1
ATOM 607 C C . ILE A 1 74 ? 7.073 8.157 -21.779 1.00 96.62 74 ILE A C 1
ATOM 609 O O . ILE A 1 74 ? 7.011 7.056 -22.311 1.00 96.62 74 ILE A O 1
ATOM 613 N N . ASP A 1 75 ? 8.066 9.022 -22.006 1.00 96.56 75 ASP A N 1
ATOM 614 C CA . ASP A 1 75 ? 9.128 8.801 -22.995 1.00 96.56 75 ASP A CA 1
ATOM 615 C C . ASP A 1 75 ? 9.837 7.459 -22.771 1.00 96.56 75 ASP A C 1
ATOM 617 O O . ASP A 1 75 ? 10.103 6.723 -23.718 1.00 96.56 75 ASP A O 1
ATOM 621 N N . ILE A 1 76 ? 10.141 7.117 -21.511 1.00 96.19 76 ILE A N 1
ATOM 622 C CA . ILE A 1 76 ? 10.743 5.822 -21.178 1.00 96.19 76 ILE A CA 1
ATOM 623 C C . ILE A 1 76 ? 9.762 4.695 -21.501 1.00 96.19 76 ILE A C 1
ATOM 625 O O . ILE A 1 76 ? 10.139 3.781 -22.223 1.00 96.19 76 ILE A O 1
ATOM 629 N N . LEU A 1 77 ? 8.525 4.752 -20.996 1.00 96.56 77 LEU A N 1
ATOM 630 C CA . LEU A 1 77 ? 7.528 3.695 -21.202 1.00 96.56 77 LEU A CA 1
ATOM 631 C C . LEU A 1 77 ? 7.278 3.417 -22.691 1.00 96.56 77 LEU A C 1
ATOM 633 O O . LEU A 1 77 ? 7.283 2.254 -23.085 1.00 96.56 77 LEU A O 1
ATOM 637 N N . GLU A 1 78 ? 7.117 4.466 -23.500 1.00 95.75 78 GLU A N 1
ATOM 638 C CA . GLU A 1 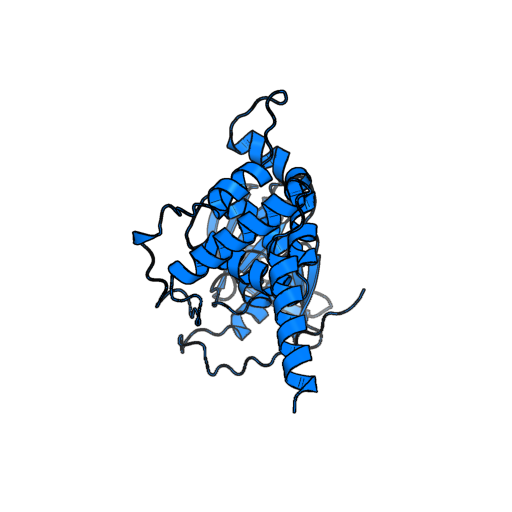78 ? 6.869 4.384 -24.946 1.00 95.75 78 GLU A CA 1
ATOM 639 C C . GLU A 1 78 ? 8.097 3.943 -25.746 1.00 95.75 78 GLU A C 1
ATOM 641 O O . GLU A 1 78 ? 7.943 3.339 -26.806 1.00 95.75 78 GLU A O 1
ATOM 646 N N . LYS A 1 79 ? 9.314 4.195 -25.246 1.00 96.31 79 LYS A N 1
ATOM 647 C CA . LYS A 1 79 ? 10.541 3.727 -25.900 1.00 96.31 79 LYS A CA 1
ATOM 648 C C . LYS A 1 79 ? 10.594 2.199 -25.990 1.00 96.31 79 LYS A C 1
ATOM 650 O O . LYS A 1 79 ? 11.160 1.684 -26.948 1.00 96.31 79 LYS A O 1
ATOM 655 N N . GLY A 1 80 ? 10.052 1.485 -25.000 1.00 94.50 80 GLY A N 1
ATOM 656 C CA . GLY A 1 80 ? 9.988 0.018 -25.011 1.00 94.50 80 GLY A CA 1
ATOM 657 C C . GLY A 1 80 ? 11.334 -0.691 -24.830 1.00 94.50 80 GLY A C 1
ATOM 658 O O . GLY A 1 80 ? 11.378 -1.916 -24.860 1.00 94.50 80 GLY A O 1
ATOM 659 N N . GLU A 1 81 ? 12.435 0.046 -24.645 1.00 94.31 81 GLU A N 1
ATOM 660 C CA . GLU A 1 81 ? 13.767 -0.524 -24.447 1.00 94.31 81 GLU A CA 1
ATOM 661 C C . GLU A 1 81 ? 14.728 0.408 -23.687 1.00 94.31 81 GLU A C 1
ATOM 663 O O . GLU A 1 81 ? 14.796 1.624 -23.917 1.00 94.31 81 GLU A O 1
ATOM 668 N N . ILE A 1 82 ? 15.556 -0.173 -22.819 1.00 91.44 82 ILE A N 1
ATOM 669 C CA . ILE A 1 82 ? 16.747 0.472 -22.250 1.00 91.44 82 ILE A CA 1
ATOM 670 C C . ILE A 1 82 ? 17.913 -0.512 -22.193 1.00 91.44 82 ILE A C 1
ATOM 672 O O . ILE A 1 82 ? 17.732 -1.725 -22.174 1.00 91.44 82 ILE A O 1
ATOM 676 N N . GLU A 1 83 ? 19.121 0.032 -22.124 1.00 89.06 83 GLU A N 1
ATOM 677 C CA . GLU A 1 83 ? 20.319 -0.730 -21.801 1.00 89.06 83 GLU A CA 1
ATOM 678 C C . GLU A 1 83 ? 20.746 -0.375 -20.375 1.00 89.06 83 GLU A C 1
ATOM 680 O O . GLU A 1 83 ? 20.960 0.797 -20.057 1.00 89.06 83 GLU A O 1
ATOM 685 N N . VAL A 1 84 ? 20.827 -1.383 -19.508 1.00 79.19 84 VAL A N 1
ATOM 686 C CA . VAL A 1 84 ? 21.283 -1.254 -18.118 1.00 79.19 84 VAL A CA 1
ATOM 687 C C . VAL A 1 84 ? 22.369 -2.294 -17.897 1.00 79.19 84 VAL A C 1
ATOM 689 O O . VAL A 1 84 ? 22.146 -3.474 -18.142 1.00 79.19 84 VAL A O 1
ATOM 692 N N . ASP A 1 85 ? 23.554 -1.864 -17.464 1.00 83.38 85 ASP A N 1
ATOM 693 C CA . ASP A 1 85 ? 24.702 -2.745 -17.201 1.00 83.38 85 ASP A CA 1
ATOM 694 C C . ASP A 1 85 ? 25.092 -3.655 -18.391 1.00 83.38 85 ASP A C 1
ATOM 696 O O . ASP A 1 85 ? 25.431 -4.824 -18.213 1.00 83.38 85 ASP A O 1
ATOM 700 N N . ASN A 1 86 ? 25.061 -3.116 -19.620 1.00 86.19 86 ASN A N 1
ATOM 701 C CA . ASN A 1 86 ? 25.268 -3.840 -20.891 1.00 86.19 86 ASN A CA 1
ATOM 702 C C . ASN A 1 86 ? 24.240 -4.954 -21.167 1.00 86.19 86 ASN A C 1
ATOM 704 O O . ASN A 1 86 ? 24.483 -5.857 -21.970 1.00 86.19 86 ASN A O 1
ATOM 708 N N . VAL A 1 87 ? 23.090 -4.914 -20.493 1.00 84.31 87 VAL A N 1
ATOM 709 C CA . VAL A 1 87 ? 21.961 -5.809 -20.737 1.00 84.31 87 VAL A CA 1
ATOM 710 C C . VAL A 1 87 ? 20.826 -4.991 -21.336 1.00 84.31 87 VAL A C 1
ATOM 712 O O . VAL A 1 87 ? 20.354 -4.024 -20.735 1.00 84.31 87 VAL A O 1
ATOM 715 N N . LYS A 1 88 ? 20.386 -5.387 -22.532 1.00 90.50 88 LYS A N 1
ATOM 716 C CA . LYS A 1 88 ? 19.192 -4.826 -23.161 1.00 90.50 88 LYS A CA 1
ATOM 717 C C . LYS A 1 88 ? 17.952 -5.386 -22.465 1.00 90.50 88 LYS A C 1
ATOM 719 O O . LYS A 1 88 ? 17.765 -6.599 -22.414 1.00 90.50 88 LYS A O 1
ATOM 724 N N . GLU A 1 89 ? 17.119 -4.502 -21.939 1.00 90.25 89 GLU A N 1
ATOM 725 C CA . GLU A 1 89 ? 15.794 -4.814 -21.409 1.00 90.25 89 GLU A CA 1
ATOM 726 C C . GLU A 1 89 ? 14.769 -4.212 -22.378 1.00 90.25 89 GLU A C 1
ATOM 728 O O . GLU A 1 89 ? 14.810 -3.013 -22.647 1.00 90.25 89 GLU A O 1
ATOM 733 N N . GLU A 1 90 ? 13.866 -5.033 -22.910 1.00 94.94 90 GLU A N 1
ATOM 734 C CA . GLU A 1 90 ? 12.788 -4.633 -23.831 1.00 94.94 90 GLU A CA 1
ATOM 735 C C . GLU A 1 90 ? 11.441 -4.964 -23.199 1.00 94.94 90 GLU A C 1
ATOM 737 O O . GLU A 1 90 ? 11.366 -5.974 -22.507 1.00 94.94 90 GLU A O 1
ATOM 742 N N . TRP A 1 91 ? 10.389 -4.178 -23.412 1.00 96.00 91 TRP A N 1
ATOM 743 C CA . TRP A 1 91 ? 9.051 -4.429 -22.857 1.00 96.00 91 TRP A CA 1
ATOM 744 C C . TRP A 1 91 ? 7.935 -3.952 -23.776 1.00 96.00 91 TRP A C 1
ATOM 746 O O . TRP A 1 91 ? 8.130 -3.109 -24.651 1.00 96.00 91 TRP A O 1
ATOM 756 N N . GLU A 1 92 ? 6.736 -4.451 -23.500 1.00 97.00 92 GLU A N 1
ATOM 757 C CA . GLU A 1 92 ? 5.495 -3.963 -24.086 1.00 97.00 92 GLU A CA 1
ATOM 758 C C . GLU A 1 92 ? 4.803 -2.994 -23.123 1.00 97.00 92 GLU A C 1
ATOM 760 O O . GLU A 1 92 ? 4.675 -3.261 -21.925 1.00 97.00 92 GLU A O 1
ATOM 765 N N . TRP A 1 93 ? 4.351 -1.854 -23.649 1.00 97.44 93 TRP A N 1
ATOM 766 C CA . TRP A 1 93 ? 3.569 -0.873 -22.904 1.00 97.44 93 TRP A CA 1
ATOM 767 C C . TRP A 1 93 ? 2.323 -0.461 -23.686 1.00 97.44 93 TRP A C 1
ATOM 769 O O . TRP A 1 93 ? 2.416 0.033 -24.808 1.00 97.44 93 TRP A O 1
ATOM 779 N N . GLU A 1 94 ? 1.157 -0.600 -23.058 1.00 97.38 94 GLU A N 1
ATOM 780 C CA . GLU A 1 94 ? -0.112 -0.083 -23.567 1.00 97.38 94 GLU A CA 1
ATOM 781 C C . GLU A 1 94 ? -0.683 0.943 -22.584 1.00 97.38 94 GLU A C 1
ATOM 783 O O . GLU A 1 94 ? -1.065 0.617 -21.457 1.00 97.38 94 GLU A O 1
ATOM 788 N N . LEU A 1 95 ? -0.766 2.207 -23.001 1.00 97.38 95 LEU A N 1
ATOM 789 C CA . LEU A 1 95 ? -1.358 3.260 -22.181 1.00 97.38 95 LEU A CA 1
ATOM 790 C C . LEU A 1 95 ? -2.882 3.085 -22.095 1.00 97.38 95 LEU A C 1
ATOM 792 O O . LEU A 1 95 ? -3.582 3.190 -23.096 1.00 97.38 95 LEU A O 1
ATOM 796 N N . ALA A 1 96 ? -3.417 2.942 -20.880 1.00 96.50 96 ALA A N 1
ATOM 797 C CA . ALA A 1 96 ? -4.862 2.873 -20.654 1.00 96.50 96 ALA A CA 1
ATOM 798 C C . ALA A 1 96 ? -5.462 4.248 -20.329 1.00 96.50 96 ALA A C 1
ATOM 800 O O . ALA A 1 96 ? -6.482 4.657 -20.883 1.00 96.50 96 ALA A O 1
ATOM 801 N N . ARG A 1 97 ? -4.857 4.977 -19.382 1.00 95.88 97 ARG A N 1
ATOM 802 C CA . ARG A 1 97 ? -5.260 6.348 -19.032 1.00 95.88 97 ARG A CA 1
ATOM 803 C C . ARG A 1 97 ? -4.159 7.083 -18.290 1.00 95.88 97 ARG A C 1
ATOM 805 O O . ARG A 1 97 ? -3.393 6.484 -17.542 1.00 95.88 97 ARG A O 1
ATOM 812 N N . MET A 1 98 ? -4.173 8.408 -18.362 1.00 95.44 98 MET A N 1
ATOM 813 C CA . MET A 1 98 ? -3.273 9.230 -17.561 1.00 95.44 98 MET A CA 1
ATOM 814 C C . MET A 1 98 ? -3.913 10.533 -17.091 1.00 95.44 98 MET A C 1
ATOM 816 O O . MET A 1 98 ? -4.851 11.053 -17.691 1.00 95.44 98 MET A O 1
ATOM 820 N N . ALA A 1 99 ? -3.376 11.068 -15.999 1.00 95.69 99 ALA A N 1
ATOM 821 C CA . ALA A 1 99 ? -3.623 12.426 -15.549 1.00 95.69 99 ALA A CA 1
ATOM 822 C C . ALA A 1 99 ? -2.282 13.061 -15.176 1.00 95.69 99 ALA A C 1
ATOM 824 O O . ALA A 1 99 ? -1.615 12.608 -14.237 1.00 95.69 99 ALA A O 1
ATOM 825 N N . LYS A 1 100 ? -1.915 14.118 -15.912 1.00 93.69 100 LYS A N 1
ATOM 826 C CA . LYS A 1 100 ? -0.603 14.764 -15.823 1.00 93.69 100 LYS A CA 1
ATOM 827 C C . LYS A 1 100 ? -0.221 15.094 -14.382 1.00 93.69 100 LYS A C 1
ATOM 829 O O . LYS A 1 100 ? -0.973 15.731 -13.641 1.00 93.69 100 LYS A O 1
ATOM 834 N N . GLY A 1 101 ? 0.950 14.598 -14.000 1.00 89.38 101 GLY A N 1
ATOM 835 C CA . GLY A 1 101 ? 1.561 14.736 -12.684 1.00 89.38 101 GLY A CA 1
ATOM 836 C C . GLY A 1 101 ? 0.808 14.103 -11.512 1.00 89.38 101 GLY A C 1
ATOM 837 O O . GLY A 1 101 ? 1.064 14.454 -10.361 1.00 89.38 101 GLY A O 1
ATOM 838 N N . LYS A 1 102 ? -0.137 13.195 -11.782 1.00 93.50 102 LYS A N 1
ATOM 839 C CA . LYS A 1 102 ? -0.881 12.458 -10.750 1.00 93.50 102 LYS A CA 1
ATOM 840 C C . LYS A 1 102 ? -0.742 10.954 -10.914 1.00 93.50 102 LYS A C 1
ATOM 842 O O . LYS A 1 102 ? -0.408 10.267 -9.950 1.00 93.50 102 LYS A O 1
ATOM 847 N N . VAL A 1 103 ? -1.064 10.452 -12.104 1.00 96.94 103 VAL A N 1
ATOM 848 C CA . VAL A 1 103 ? -1.130 9.014 -12.364 1.00 96.94 103 VAL A CA 1
ATOM 849 C C . VAL A 1 103 ? -0.939 8.700 -13.844 1.00 96.94 103 VAL A C 1
ATOM 851 O O . VAL A 1 103 ? -1.454 9.421 -14.699 1.00 96.94 103 VAL A O 1
ATOM 854 N N . ILE A 1 104 ? -0.257 7.594 -14.122 1.00 98.19 104 ILE A N 1
ATOM 855 C CA . ILE A 1 104 ? -0.199 6.928 -15.426 1.00 98.19 104 ILE A CA 1
ATOM 856 C C . ILE A 1 104 ? -0.650 5.490 -15.183 1.00 98.19 104 ILE A C 1
ATOM 858 O O . ILE A 1 104 ? -0.097 4.834 -14.306 1.00 98.19 1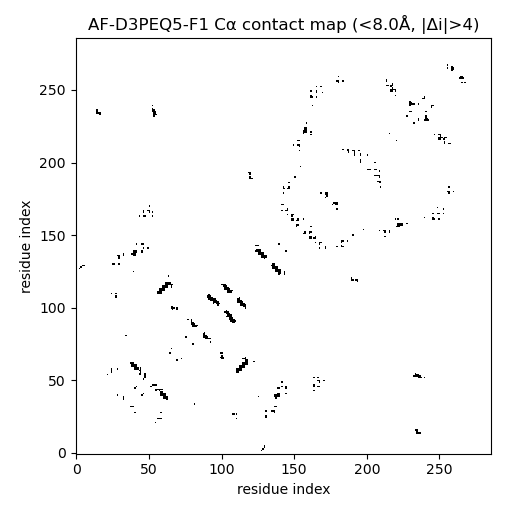04 ILE A O 1
ATOM 862 N N . LEU A 1 105 ? -1.672 5.019 -15.891 1.00 98.12 105 LEU A N 1
ATOM 863 C CA . LEU A 1 105 ? -2.105 3.625 -15.849 1.00 98.12 105 LEU A CA 1
ATOM 864 C C . LEU A 1 105 ? -2.014 3.022 -17.242 1.00 98.12 105 LEU A C 1
ATOM 866 O O . LEU A 1 105 ? -2.426 3.649 -18.221 1.00 98.12 105 LEU A O 1
ATOM 870 N N . GLY A 1 106 ? -1.568 1.782 -17.297 1.00 97.38 106 GLY A N 1
ATOM 871 C CA . GLY A 1 106 ? -1.483 1.020 -18.526 1.00 97.38 106 GLY A CA 1
ATOM 872 C C . GLY A 1 106 ? -1.248 -0.449 -18.245 1.00 97.38 106 GLY A C 1
ATOM 873 O O . GLY A 1 106 ? -1.418 -0.913 -17.117 1.00 97.38 106 GLY A O 1
ATOM 874 N N . ASN A 1 107 ? -0.866 -1.166 -19.283 1.00 97.69 107 ASN A N 1
ATOM 875 C CA . ASN A 1 107 ? -0.430 -2.543 -19.213 1.00 97.69 107 ASN A CA 1
ATOM 876 C C . ASN A 1 107 ? 1.067 -2.590 -19.537 1.00 97.69 107 ASN A C 1
ATOM 878 O O . ASN A 1 107 ? 1.484 -2.032 -20.548 1.00 97.69 107 ASN A O 1
ATOM 882 N N . PHE A 1 108 ? 1.863 -3.191 -18.656 1.00 97.50 108 PHE A N 1
ATOM 883 C CA . PHE A 1 108 ? 3.300 -3.382 -18.831 1.00 97.50 108 PHE A CA 1
ATOM 884 C C . PHE A 1 108 ? 3.574 -4.887 -18.855 1.00 97.50 108 PHE A C 1
ATOM 886 O O . PHE A 1 108 ? 3.300 -5.562 -17.862 1.00 97.50 108 PHE A O 1
ATOM 893 N N . ASP A 1 109 ? 4.066 -5.408 -19.982 1.00 95.88 109 ASP A N 1
ATOM 894 C CA . ASP A 1 109 ? 4.307 -6.843 -20.216 1.00 95.88 109 ASP A CA 1
ATOM 895 C C . ASP A 1 109 ? 3.138 -7.756 -19.789 1.00 95.88 109 ASP A C 1
ATOM 897 O O . ASP A 1 109 ? 3.320 -8.762 -19.103 1.00 95.88 109 ASP A O 1
ATOM 901 N N . GLY A 1 110 ? 1.907 -7.389 -20.144 1.00 93.81 110 GLY A N 1
ATOM 902 C CA . GLY A 1 110 ? 0.705 -8.157 -19.808 1.00 93.81 110 GLY A CA 1
ATOM 903 C C . GLY A 1 110 ? 0.096 -7.834 -18.439 1.00 93.81 110 GLY A C 1
ATOM 904 O O . GLY A 1 110 ? -1.030 -8.258 -18.173 1.00 93.81 110 GLY A O 1
ATOM 905 N N . VAL A 1 111 ? 0.750 -7.033 -17.587 1.00 95.75 111 VAL A N 1
ATOM 906 C CA . VAL A 1 111 ? 0.289 -6.732 -16.218 1.00 95.75 111 VAL A CA 1
ATOM 907 C C . VAL A 1 111 ? -0.250 -5.306 -16.092 1.00 95.75 111 VAL A C 1
ATOM 909 O O . VAL A 1 111 ? 0.424 -4.332 -16.437 1.00 95.75 111 VAL A O 1
ATOM 912 N N . GLU A 1 112 ? -1.452 -5.158 -15.518 1.00 97.56 112 GLU A N 1
ATOM 913 C CA . GLU A 1 112 ? -2.011 -3.842 -15.179 1.00 97.56 112 GLU A CA 1
ATOM 914 C C . GLU A 1 112 ? -1.064 -3.107 -14.223 1.00 97.56 112 GLU A C 1
ATOM 916 O O . GLU A 1 112 ? -0.808 -3.546 -13.100 1.00 97.56 112 GLU A O 1
ATOM 921 N N . THR A 1 113 ? -0.547 -1.973 -14.682 1.00 98.19 113 THR A N 1
ATOM 922 C CA . THR A 1 113 ? 0.525 -1.237 -14.025 1.00 98.19 113 THR A CA 1
ATOM 923 C C . THR A 1 113 ? 0.129 0.214 -13.815 1.00 98.19 113 THR A C 1
ATOM 925 O O . THR A 1 113 ? -0.285 0.919 -14.739 1.00 98.19 113 THR A O 1
ATOM 928 N N . GLY A 1 114 ? 0.263 0.678 -12.574 1.00 98.25 114 GLY A N 1
ATOM 929 C CA . GLY A 1 114 ? -0.014 2.053 -12.190 1.00 98.25 114 GLY A CA 1
ATOM 930 C C . GLY A 1 114 ? 1.221 2.763 -11.667 1.00 98.25 114 GLY A C 1
ATOM 931 O O . GLY A 1 114 ? 1.864 2.291 -10.742 1.00 98.25 114 GLY A O 1
ATOM 932 N N . LEU A 1 115 ? 1.519 3.944 -12.197 1.00 98.50 115 LEU A N 1
ATOM 933 C CA . LEU A 1 115 ? 2.531 4.852 -11.668 1.00 98.50 115 LEU A CA 1
ATOM 934 C C . LEU A 1 115 ? 1.821 6.020 -10.998 1.00 98.50 115 LEU A C 1
ATOM 936 O O . LEU A 1 115 ? 0.952 6.654 -11.600 1.00 98.50 115 LEU A O 1
ATOM 940 N N . ARG A 1 116 ? 2.166 6.313 -9.744 1.00 98.06 116 ARG A N 1
ATOM 941 C CA . ARG A 1 116 ? 1.458 7.298 -8.918 1.00 98.06 116 ARG A CA 1
ATOM 942 C C . ARG A 1 116 ? 2.419 8.284 -8.273 1.00 98.06 116 ARG A C 1
ATOM 944 O O . ARG A 1 116 ? 3.500 7.916 -7.829 1.00 98.06 116 ARG A O 1
ATOM 951 N N . GLN A 1 117 ? 1.983 9.531 -8.152 1.00 97.56 117 GLN A N 1
ATOM 952 C CA . GLN A 1 117 ? 2.679 10.532 -7.351 1.00 97.56 117 GLN A CA 1
ATOM 953 C C . GLN A 1 117 ? 2.408 10.284 -5.860 1.00 97.56 117 GLN A C 1
ATOM 955 O O . GLN A 1 117 ? 1.248 10.144 -5.453 1.00 97.56 117 GLN A O 1
ATOM 960 N N . LEU A 1 118 ? 3.454 10.280 -5.030 1.00 96.00 118 LEU A N 1
ATOM 961 C CA . LEU A 1 118 ? 3.304 10.257 -3.578 1.00 96.00 118 LEU A CA 1
ATOM 962 C C . LEU A 1 118 ? 2.569 11.525 -3.135 1.00 96.00 118 LEU A C 1
ATOM 964 O O . LEU A 1 118 ? 2.987 12.642 -3.439 1.00 96.00 118 LEU A O 1
ATOM 968 N N . MET A 1 119 ? 1.442 11.341 -2.444 1.00 91.50 119 MET A N 1
ATOM 969 C CA . MET A 1 119 ? 0.565 12.452 -2.060 1.00 91.50 119 MET A CA 1
ATOM 970 C C . MET A 1 119 ? 0.922 13.087 -0.713 1.00 91.50 119 MET A C 1
ATOM 972 O O . MET A 1 119 ? 0.632 14.269 -0.515 1.00 91.50 119 MET A O 1
ATOM 976 N N . ARG A 1 120 ? 1.491 12.309 0.217 1.00 90.75 120 ARG A N 1
ATOM 977 C CA . ARG A 1 120 ? 1.951 12.817 1.517 1.00 90.75 120 ARG A CA 1
ATOM 978 C C . ARG A 1 120 ? 3.339 13.430 1.397 1.00 90.75 120 ARG A C 1
ATOM 980 O O . ARG A 1 120 ? 4.102 13.086 0.503 1.00 90.75 120 ARG A O 1
ATOM 987 N N . THR A 1 121 ? 3.653 14.331 2.318 1.00 86.81 121 THR A N 1
ATOM 988 C CA . THR A 1 121 ? 4.938 15.046 2.362 1.00 86.81 121 THR A CA 1
ATOM 989 C C . THR A 1 121 ? 6.078 14.180 2.877 1.00 86.81 121 THR A C 1
ATOM 991 O O . THR A 1 121 ? 7.195 14.256 2.374 1.00 86.81 121 THR A O 1
ATOM 994 N N . LYS A 1 122 ? 5.810 13.346 3.884 1.00 92.88 122 LYS A N 1
ATOM 995 C CA . LYS A 1 122 ? 6.806 12.411 4.402 1.00 92.88 122 LYS A CA 1
ATOM 996 C C . LYS A 1 122 ? 7.084 11.314 3.354 1.00 92.88 122 LYS A C 1
ATOM 998 O O . LYS A 1 122 ? 6.135 10.878 2.701 1.00 92.88 122 LYS A O 1
ATOM 1003 N N . PRO A 1 123 ? 8.318 10.799 3.228 1.00 94.88 123 PRO A N 1
ATOM 1004 C CA . PRO A 1 123 ? 8.614 9.635 2.390 1.00 94.88 123 PRO A CA 1
ATOM 1005 C C . PRO A 1 123 ? 8.063 8.335 3.000 1.00 94.88 123 PRO A C 1
ATOM 1007 O O . PRO A 1 123 ? 7.783 8.278 4.203 1.00 94.88 123 PRO A O 1
ATOM 1010 N N . LEU A 1 124 ? 7.896 7.294 2.176 1.00 97.06 124 LEU A N 1
ATOM 1011 C CA . LEU A 1 124 ? 7.564 5.951 2.664 1.00 97.06 124 LEU A CA 1
ATOM 1012 C C . LEU A 1 124 ? 8.767 5.332 3.387 1.00 97.06 124 LEU A C 1
ATOM 1014 O O . LEU A 1 124 ? 9.894 5.412 2.900 1.00 97.06 124 LEU A O 1
ATOM 1018 N N . GLU A 1 125 ? 8.521 4.667 4.515 1.00 97.56 125 GLU A N 1
ATOM 1019 C CA . GLU A 1 125 ? 9.500 3.754 5.107 1.00 97.56 125 GLU A CA 1
ATOM 1020 C C . GLU A 1 125 ? 9.562 2.491 4.241 1.00 97.56 125 GLU A C 1
ATOM 1022 O O . GLU A 1 125 ? 8.542 1.835 4.022 1.00 97.56 125 GLU A O 1
ATOM 1027 N N . THR A 1 126 ? 10.742 2.162 3.712 1.00 98.38 126 THR A N 1
ATOM 1028 C CA . THR A 1 126 ? 10.906 1.107 2.699 1.00 98.38 126 THR A CA 1
ATOM 1029 C C . THR A 1 126 ? 11.886 0.023 3.123 1.00 98.38 126 THR A C 1
ATOM 1031 O O . THR A 1 126 ? 12.724 0.211 4.002 1.00 98.38 126 THR A O 1
ATOM 1034 N N . THR A 1 127 ? 11.766 -1.128 2.472 1.00 98.19 127 THR A N 1
ATOM 1035 C CA . THR A 1 127 ? 12.692 -2.255 2.541 1.00 98.19 127 THR A CA 1
ATOM 1036 C C . THR A 1 127 ? 12.838 -2.890 1.154 1.00 98.19 127 THR A C 1
ATOM 1038 O O . THR A 1 127 ? 12.090 -2.569 0.226 1.00 98.19 127 THR A O 1
ATOM 1041 N N . LEU A 1 128 ? 13.814 -3.781 0.998 1.00 97.19 128 LEU A N 1
ATOM 1042 C CA . LEU A 1 128 ? 13.988 -4.579 -0.212 1.00 97.19 128 LEU A CA 1
ATOM 1043 C C . LEU A 1 128 ? 13.339 -5.947 -0.019 1.00 97.19 128 LEU A C 1
ATOM 1045 O O . LEU A 1 128 ? 13.603 -6.636 0.965 1.00 97.19 128 LEU A O 1
ATOM 1049 N N . TYR A 1 129 ? 12.510 -6.339 -0.979 1.00 95.56 129 TYR A N 1
ATOM 1050 C CA . TYR A 1 129 ? 11.942 -7.675 -1.069 1.00 95.56 129 TYR A CA 1
ATOM 1051 C C . TYR A 1 129 ? 12.682 -8.474 -2.136 1.00 95.56 129 TYR A C 1
ATOM 1053 O O . TYR A 1 129 ? 12.719 -8.066 -3.297 1.00 95.56 129 TYR A O 1
ATOM 1061 N N . GLU A 1 130 ? 13.288 -9.591 -1.737 1.00 93.69 130 GLU A N 1
ATOM 1062 C CA . GLU A 1 130 ? 13.952 -10.520 -2.649 1.00 93.69 130 GLU A CA 1
ATOM 1063 C C . GLU A 1 130 ? 12.910 -11.463 -3.261 1.00 93.69 130 GLU A C 1
ATOM 1065 O O . GLU A 1 130 ? 12.426 -12.380 -2.601 1.00 93.69 130 GLU A O 1
ATOM 1070 N N . VAL A 1 131 ? 12.551 -11.229 -4.524 1.00 90.94 131 VAL A N 1
ATOM 1071 C CA . VAL A 1 131 ? 11.598 -12.076 -5.264 1.00 90.94 131 VAL A CA 1
ATOM 1072 C C . VAL A 1 131 ? 12.240 -13.426 -5.592 1.00 90.94 131 VAL A C 1
ATOM 1074 O O . VAL A 1 131 ? 11.633 -14.484 -5.434 1.00 90.94 131 VAL A O 1
ATOM 1077 N N . LYS A 1 132 ? 13.497 -13.378 -6.040 1.00 88.44 132 LYS A N 1
ATOM 1078 C CA . LYS A 1 132 ? 14.369 -14.515 -6.362 1.00 88.44 132 LYS A CA 1
ATOM 1079 C C . LYS A 1 132 ? 15.801 -14.149 -5.975 1.00 88.44 132 LYS A C 1
ATOM 1081 O O . LYS A 1 132 ? 16.080 -12.953 -5.906 1.00 88.44 132 LYS A O 1
ATOM 1086 N N . PRO A 1 133 ? 16.713 -15.123 -5.805 1.00 88.94 133 PRO A N 1
ATOM 1087 C CA . PRO A 1 133 ? 18.116 -14.843 -5.512 1.00 88.94 133 PRO A CA 1
ATOM 1088 C C . PRO A 1 133 ? 18.689 -13.744 -6.418 1.00 88.94 133 PRO A C 1
ATOM 1090 O O . PRO A 1 133 ? 18.728 -13.900 -7.640 1.00 88.94 133 PRO A O 1
ATOM 1093 N N . GLY A 1 134 ? 19.074 -12.613 -5.824 1.00 87.25 134 GLY A N 1
ATOM 1094 C CA . GLY A 1 134 ? 19.649 -11.472 -6.548 1.00 87.25 134 GLY A CA 1
ATOM 1095 C C . GLY A 1 134 ? 18.657 -10.566 -7.298 1.00 87.25 134 GLY A C 1
ATOM 1096 O O . GLY A 1 134 ? 19.086 -9.602 -7.930 1.00 87.25 134 GLY A O 1
ATOM 1097 N N . LYS A 1 135 ? 17.345 -10.826 -7.240 1.00 89.62 135 LYS A N 1
ATOM 1098 C CA . LYS A 1 135 ? 16.293 -9.975 -7.824 1.00 89.62 135 LYS A CA 1
ATOM 1099 C C . LYS A 1 135 ? 15.460 -9.330 -6.723 1.00 89.62 135 LYS A C 1
ATOM 1101 O O . LYS A 1 135 ? 14.715 -10.011 -6.018 1.00 89.62 135 LYS A O 1
ATOM 1106 N N . PHE A 1 136 ? 15.551 -8.007 -6.625 1.00 92.50 136 PHE A N 1
ATOM 1107 C CA . PHE A 1 136 ? 14.923 -7.232 -5.559 1.00 92.50 136 PHE A CA 1
ATOM 1108 C C . PHE A 1 136 ? 13.897 -6.235 -6.090 1.00 92.50 136 PHE A C 1
ATOM 1110 O O . PHE A 1 136 ? 14.020 -5.727 -7.204 1.00 92.50 136 PHE A O 1
ATOM 1117 N N . ILE A 1 137 ? 12.907 -5.924 -5.256 1.00 96.06 137 ILE A N 1
ATOM 1118 C CA . ILE A 1 137 ? 11.961 -4.826 -5.459 1.00 96.06 137 ILE A CA 1
ATOM 1119 C C . ILE A 1 137 ? 11.918 -3.988 -4.186 1.00 96.06 137 ILE A C 1
ATOM 1121 O O . ILE A 1 137 ? 11.829 -4.528 -3.081 1.00 96.06 137 ILE A O 1
ATOM 1125 N N . LYS A 1 138 ? 11.947 -2.663 -4.329 1.00 98.38 138 LYS A N 1
ATOM 1126 C CA . LYS A 1 138 ? 11.693 -1.740 -3.221 1.00 98.38 138 LYS A CA 1
ATOM 1127 C C . LYS A 1 138 ? 10.198 -1.720 -2.884 1.00 98.38 138 LYS A C 1
ATOM 1129 O O . LYS A 1 138 ? 9.375 -1.347 -3.720 1.00 98.38 138 LYS A O 1
ATOM 1134 N N . ILE A 1 139 ? 9.858 -2.094 -1.654 1.00 98.62 139 ILE A N 1
ATOM 1135 C CA . ILE A 1 139 ? 8.488 -2.098 -1.114 1.00 98.62 139 ILE A CA 1
ATOM 1136 C C . ILE A 1 139 ? 8.435 -1.298 0.197 1.00 98.62 139 ILE A C 1
ATOM 1138 O O . ILE A 1 139 ? 9.472 -1.123 0.842 1.00 98.62 139 ILE A O 1
ATOM 1142 N N . PRO A 1 140 ? 7.271 -0.790 0.636 1.00 98.44 140 PRO A N 1
ATOM 1143 C CA . PRO A 1 140 ? 7.122 -0.272 1.990 1.00 98.44 140 PRO A CA 1
ATOM 1144 C C . PRO A 1 140 ? 7.335 -1.383 3.023 1.00 98.44 140 PRO A C 1
ATOM 1146 O O . PRO A 1 140 ? 7.083 -2.553 2.739 1.00 98.44 140 PRO A O 1
ATOM 1149 N N . THR A 1 141 ? 7.748 -1.021 4.239 1.00 98.31 141 THR A N 1
ATOM 1150 C CA . THR A 1 141 ? 7.723 -1.956 5.377 1.00 98.31 141 THR A CA 1
ATOM 1151 C C . THR A 1 141 ? 6.294 -2.442 5.646 1.00 98.31 141 THR A C 1
ATOM 1153 O O . THR A 1 141 ? 5.313 -1.850 5.181 1.00 98.31 141 THR A O 1
ATOM 1156 N N . ILE A 1 142 ? 6.134 -3.515 6.422 1.00 98.19 142 ILE A N 1
ATOM 1157 C CA . ILE A 1 142 ? 4.798 -3.998 6.796 1.00 98.19 142 ILE A CA 1
ATOM 1158 C C . ILE A 1 142 ? 4.039 -2.945 7.622 1.00 98.19 142 ILE A C 1
ATOM 1160 O O . ILE A 1 142 ? 2.847 -2.735 7.398 1.00 98.19 142 ILE A O 1
ATOM 1164 N N . GLU A 1 143 ? 4.730 -2.216 8.502 1.00 98.06 143 GLU A N 1
ATOM 1165 C CA . GLU A 1 143 ? 4.176 -1.110 9.285 1.00 98.06 143 GLU A CA 1
ATOM 1166 C C . GLU A 1 143 ? 3.722 0.052 8.386 1.00 98.06 143 GLU A C 1
ATOM 1168 O O . GLU A 1 143 ? 2.625 0.587 8.554 1.00 98.06 143 GLU A O 1
ATOM 1173 N N . GLU A 1 144 ? 4.518 0.410 7.375 1.00 98.38 144 GLU A N 1
ATOM 1174 C CA . GLU A 1 144 ? 4.153 1.439 6.398 1.00 98.38 144 GLU A CA 1
ATOM 1175 C C . GLU A 1 144 ? 2.992 1.001 5.496 1.00 98.38 144 GLU A C 1
ATOM 1177 O O . GLU A 1 144 ? 2.088 1.787 5.190 1.00 98.38 144 GLU A O 1
ATOM 1182 N N . THR A 1 145 ? 2.968 -0.277 5.113 1.00 98.62 145 THR A N 1
ATOM 1183 C CA . THR A 1 145 ? 1.866 -0.871 4.351 1.00 98.62 145 THR A CA 1
ATOM 1184 C C . THR A 1 145 ? 0.574 -0.806 5.162 1.00 98.62 145 THR A C 1
ATOM 1186 O O . THR A 1 145 ? -0.452 -0.366 4.637 1.00 98.62 145 THR A O 1
ATOM 1189 N N . LEU A 1 146 ? 0.622 -1.167 6.451 1.00 98.56 146 LEU A N 1
ATOM 1190 C CA . LEU A 1 146 ? -0.510 -1.068 7.373 1.00 98.56 146 LEU A CA 1
ATOM 1191 C C . LEU A 1 146 ? -1.042 0.369 7.433 1.00 98.56 146 LEU A C 1
ATOM 1193 O O . LEU A 1 146 ? -2.235 0.584 7.206 1.00 98.56 146 LEU A O 1
ATOM 1197 N N . ARG A 1 147 ? -0.169 1.358 7.675 1.00 98.25 147 ARG A N 1
ATOM 1198 C CA . ARG A 1 147 ? -0.555 2.778 7.707 1.00 98.25 147 ARG A CA 1
ATOM 1199 C C . ARG A 1 147 ? -1.182 3.224 6.385 1.00 98.25 147 ARG A C 1
ATOM 1201 O O . ARG A 1 147 ? -2.212 3.892 6.375 1.00 98.25 147 ARG A O 1
ATOM 1208 N N . THR A 1 148 ? -0.630 2.807 5.251 1.00 97.69 148 THR A N 1
ATOM 1209 C CA . THR A 1 148 ? -1.213 3.126 3.940 1.00 97.69 148 THR A CA 1
ATOM 1210 C C . THR A 1 148 ? -2.628 2.548 3.793 1.00 97.69 148 THR A C 1
ATOM 1212 O O . THR A 1 148 ? -3.533 3.240 3.320 1.00 97.69 148 THR A O 1
ATOM 1215 N N . LYS A 1 149 ? -2.875 1.309 4.249 1.00 98.31 149 LYS A N 1
ATOM 1216 C CA . LYS A 1 149 ? -4.225 0.710 4.242 1.00 98.31 149 LYS A CA 1
ATOM 1217 C C . LYS A 1 149 ? -5.180 1.391 5.221 1.00 98.31 149 LYS A C 1
ATOM 1219 O O . LYS A 1 149 ? -6.337 1.617 4.873 1.00 98.31 149 LYS A O 1
ATOM 1224 N N . ALA A 1 150 ? -4.696 1.804 6.387 1.00 98.31 150 ALA A N 1
ATOM 1225 C CA . ALA A 1 150 ? -5.453 2.623 7.329 1.00 98.31 150 ALA A CA 1
ATOM 1226 C C . ALA A 1 150 ? -5.903 3.956 6.702 1.00 98.31 150 ALA A C 1
ATOM 1228 O O . ALA A 1 150 ? -7.076 4.327 6.778 1.00 98.31 150 ALA A O 1
ATOM 1229 N N . TRP A 1 151 ? -5.007 4.650 5.995 1.00 97.75 151 TRP A N 1
ATOM 1230 C CA . TRP A 1 151 ? -5.362 5.861 5.252 1.00 97.75 151 TRP A CA 1
ATOM 1231 C C . TRP A 1 151 ? -6.422 5.602 4.170 1.00 97.75 151 TRP A C 1
ATOM 1233 O O . TRP A 1 151 ? -7.306 6.429 3.927 1.00 97.75 151 TRP A O 1
ATOM 1243 N N . MET A 1 152 ? -6.380 4.441 3.521 1.00 97.62 152 MET A N 1
ATOM 1244 C CA . MET A 1 152 ? -7.377 4.047 2.524 1.00 97.62 152 MET A CA 1
ATOM 1245 C C . MET A 1 152 ? -8.766 3.831 3.144 1.00 97.62 152 MET A C 1
ATOM 1247 O O . MET A 1 152 ? -9.755 4.309 2.589 1.00 97.62 152 MET A O 1
ATOM 1251 N N . ILE A 1 153 ? -8.858 3.240 4.338 1.00 98.25 153 ILE A N 1
ATOM 1252 C CA . ILE A 1 153 ? -10.128 3.165 5.083 1.00 98.25 153 ILE A CA 1
ATOM 1253 C C . ILE A 1 153 ? -10.702 4.571 5.325 1.00 98.25 153 ILE A C 1
ATOM 1255 O O . ILE A 1 153 ? -11.881 4.812 5.063 1.00 98.25 153 ILE A O 1
ATOM 1259 N N . LEU A 1 154 ? -9.870 5.524 5.756 1.00 95.94 154 LEU A N 1
ATOM 1260 C CA . LEU A 1 154 ? -10.298 6.908 5.993 1.00 95.94 154 LEU A CA 1
ATOM 1261 C C . LEU A 1 154 ? -10.759 7.635 4.724 1.00 95.94 154 LEU A C 1
ATOM 1263 O O . LEU A 1 154 ? -11.726 8.399 4.755 1.00 95.94 154 LEU A O 1
ATOM 1267 N N . SER A 1 155 ? -10.022 7.458 3.628 1.00 94.31 155 SER A N 1
ATOM 1268 C CA . SER A 1 155 ? -10.180 8.273 2.419 1.00 94.31 155 SER A CA 1
ATOM 1269 C C . SER A 1 155 ? -11.204 7.726 1.429 1.00 94.31 155 SER A C 1
ATOM 1271 O O . SER A 1 155 ? -11.833 8.517 0.727 1.00 94.31 155 SER A O 1
ATOM 1273 N N . ARG A 1 156 ? -11.392 6.402 1.371 1.00 95.25 156 ARG A N 1
ATOM 1274 C CA . ARG A 1 156 ? -12.305 5.748 0.417 1.00 95.25 156 ARG A CA 1
ATOM 1275 C C . ARG A 1 156 ? -13.260 4.726 1.031 1.00 95.25 156 ARG A C 1
ATOM 1277 O O . ARG A 1 156 ? -14.337 4.546 0.475 1.00 95.25 156 ARG A O 1
ATOM 1284 N N . ASN A 1 157 ? -12.918 4.110 2.166 1.00 97.06 157 ASN A N 1
ATOM 1285 C CA . ASN A 1 157 ? -13.823 3.254 2.943 1.00 97.06 157 ASN A CA 1
ATOM 1286 C C . ASN A 1 157 ? -14.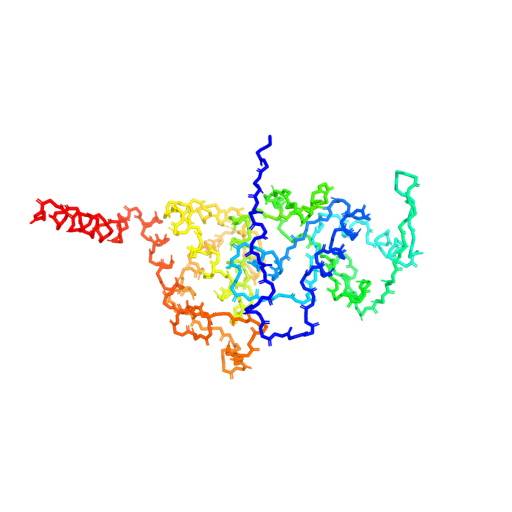389 2.039 2.161 1.00 97.06 157 ASN A C 1
ATOM 1288 O O . ASN A 1 157 ? -15.592 1.779 2.208 1.00 97.06 157 ASN A O 1
ATOM 1292 N N . ALA A 1 158 ? -13.548 1.307 1.418 1.00 97.31 158 ALA A N 1
ATOM 1293 C CA . ALA A 1 158 ? -13.949 0.109 0.665 1.00 97.31 158 ALA A CA 1
ATOM 1294 C C . ALA A 1 158 ? -13.697 -1.190 1.452 1.00 97.31 158 ALA A C 1
ATOM 1296 O O . ALA A 1 158 ? -12.800 -1.260 2.291 1.00 97.31 158 ALA A O 1
ATOM 1297 N N . THR A 1 159 ? -14.420 -2.264 1.130 1.00 97.44 159 THR A N 1
ATOM 1298 C CA . THR A 1 159 ? -14.322 -3.575 1.806 1.00 97.44 159 THR A CA 1
ATOM 1299 C C . THR A 1 159 ? -12.903 -4.137 1.747 1.00 97.44 159 THR A C 1
ATOM 1301 O O . THR A 1 159 ? -12.384 -4.638 2.745 1.00 97.44 159 THR A O 1
ATOM 1304 N N . ARG A 1 160 ? -12.226 -3.981 0.601 1.00 96.25 160 ARG A N 1
ATOM 1305 C CA . ARG A 1 160 ? -10.832 -4.417 0.417 1.00 96.25 160 ARG A CA 1
ATOM 1306 C C . ARG A 1 160 ? -9.834 -3.704 1.334 1.00 96.25 160 ARG A C 1
ATOM 1308 O O . ARG A 1 160 ? -8.781 -4.260 1.624 1.00 96.25 160 ARG A O 1
ATOM 1315 N N . ASP A 1 161 ? -10.148 -2.487 1.776 1.00 97.88 161 ASP A N 1
ATOM 1316 C CA . ASP A 1 161 ? -9.254 -1.698 2.632 1.00 97.88 161 ASP A CA 1
ATOM 1317 C C . ASP A 1 161 ? -9.231 -2.261 4.037 1.00 97.88 161 ASP A C 1
ATOM 1319 O O . ASP A 1 161 ? -8.163 -2.454 4.610 1.00 97.88 161 ASP A O 1
ATOM 1323 N N . TYR A 1 162 ? -10.417 -2.596 4.543 1.00 98.50 162 TYR A N 1
ATOM 1324 C CA . TYR A 1 162 ? -10.569 -3.312 5.796 1.00 98.50 162 TYR A CA 1
ATOM 1325 C C . TYR A 1 162 ? -9.938 -4.697 5.725 1.00 98.50 162 TYR A C 1
ATOM 1327 O O . TYR A 1 162 ? -9.218 -5.064 6.646 1.00 98.50 162 TYR A O 1
ATOM 1335 N N . LEU A 1 163 ? -10.160 -5.442 4.637 1.00 98.25 163 LEU A N 1
ATOM 1336 C CA . LEU A 1 163 ? -9.544 -6.754 4.436 1.00 98.25 163 LEU A CA 1
ATOM 1337 C C . LEU A 1 163 ? -8.013 -6.679 4.529 1.00 98.25 163 LEU A C 1
ATOM 1339 O O . LEU A 1 163 ? -7.420 -7.366 5.357 1.00 98.25 163 LEU A O 1
ATOM 1343 N N . ASP A 1 164 ? -7.384 -5.830 3.712 1.00 98.38 164 ASP A N 1
ATOM 1344 C CA . ASP A 1 164 ? -5.925 -5.709 3.679 1.00 98.38 164 ASP A CA 1
ATOM 1345 C C . ASP A 1 164 ? -5.372 -5.171 5.012 1.00 98.38 164 ASP A C 1
ATOM 1347 O O . ASP A 1 164 ? -4.381 -5.695 5.514 1.00 98.38 164 ASP A O 1
ATOM 1351 N N . PHE A 1 165 ? -6.018 -4.165 5.616 1.00 98.69 165 PHE A N 1
ATOM 1352 C CA . PHE A 1 165 ? -5.618 -3.638 6.925 1.00 98.69 165 PHE A CA 1
ATOM 1353 C C . PHE A 1 165 ? -5.685 -4.713 8.013 1.00 98.69 165 PHE A C 1
ATOM 1355 O O . PHE A 1 165 ? -4.719 -4.897 8.746 1.00 98.69 165 PHE A O 1
ATOM 1362 N N . CYS A 1 166 ? -6.795 -5.449 8.107 1.00 98.50 166 CYS A N 1
ATOM 1363 C CA . CYS A 1 166 ? -6.982 -6.474 9.133 1.00 98.50 166 CYS A CA 1
ATOM 1364 C C . CYS A 1 166 ? -6.007 -7.641 8.958 1.00 98.50 166 CYS A C 1
ATOM 1366 O O . CYS A 1 166 ? -5.530 -8.186 9.952 1.00 98.50 166 CYS A O 1
ATOM 1368 N N . ALA A 1 167 ? -5.686 -8.012 7.716 1.00 98.19 167 ALA A N 1
ATOM 1369 C CA . ALA A 1 167 ? -4.701 -9.046 7.428 1.00 98.19 167 ALA A CA 1
ATOM 1370 C C . ALA A 1 167 ? -3.298 -8.649 7.908 1.00 98.19 167 ALA A C 1
ATOM 1372 O O . ALA A 1 167 ? -2.657 -9.414 8.626 1.00 98.19 167 ALA A O 1
ATOM 1373 N N . LEU A 1 168 ? -2.867 -7.421 7.610 1.00 98.50 168 LEU A N 1
ATOM 1374 C CA . LEU A 1 168 ? -1.585 -6.880 8.074 1.00 98.50 168 LEU A CA 1
ATOM 1375 C C . LEU A 1 168 ? -1.558 -6.683 9.596 1.00 98.50 168 LEU A C 1
ATOM 1377 O O . LEU A 1 168 ? -0.576 -7.037 10.246 1.00 98.50 168 LEU A O 1
ATOM 1381 N N . ALA A 1 169 ? -2.644 -6.167 10.177 1.00 97.75 169 ALA A N 1
ATOM 1382 C CA . ALA A 1 169 ? -2.769 -5.973 11.619 1.00 97.75 169 ALA A CA 1
ATOM 1383 C C . ALA A 1 169 ? -2.668 -7.308 12.365 1.00 97.75 169 ALA A C 1
ATOM 1385 O O . ALA A 1 169 ? -1.959 -7.395 13.363 1.00 97.75 169 ALA A O 1
ATOM 1386 N N . LYS A 1 170 ? -3.324 -8.361 11.855 1.00 95.88 170 LYS A N 1
ATOM 1387 C CA . LYS A 1 170 ? -3.239 -9.710 12.423 1.00 95.88 170 LYS A CA 1
ATOM 1388 C C . LYS A 1 170 ? -1.807 -10.251 12.388 1.00 95.88 170 LYS A C 1
ATOM 1390 O O . LYS A 1 170 ? -1.392 -10.832 13.386 1.00 95.88 170 LYS A O 1
ATOM 1395 N N . GLN A 1 171 ? -1.067 -10.063 11.290 1.00 94.75 171 GLN A N 1
ATOM 1396 C CA . GLN A 1 171 ? 0.341 -10.488 11.197 1.00 94.75 171 GLN A CA 1
ATOM 1397 C C . GLN A 1 171 ? 1.201 -9.784 12.253 1.00 94.75 171 GLN A C 1
ATOM 1399 O O . GLN A 1 171 ? 1.804 -10.442 13.095 1.00 94.75 171 GLN A O 1
ATOM 1404 N N . LEU A 1 172 ? 1.151 -8.448 12.292 1.00 94.12 172 LEU A N 1
ATOM 1405 C CA . LEU A 1 172 ? 1.905 -7.654 13.266 1.00 94.12 172 LEU A CA 1
ATOM 1406 C C . LEU A 1 172 ? 1.571 -8.034 14.708 1.00 94.12 172 LEU A C 1
ATOM 1408 O O . LEU A 1 172 ? 2.476 -8.249 15.506 1.00 94.12 172 LEU A O 1
ATOM 1412 N N . TYR A 1 173 ? 0.280 -8.149 15.021 1.00 89.31 173 TYR A N 1
ATOM 1413 C CA . TYR A 1 173 ? -0.187 -8.496 16.358 1.00 89.31 173 TYR A CA 1
ATOM 1414 C C . TYR A 1 173 ? 0.218 -9.914 16.779 1.00 89.31 173 TYR A C 1
ATOM 1416 O O . TYR A 1 173 ? 0.521 -10.132 17.947 1.00 89.31 173 TYR A O 1
ATOM 1424 N N . SER A 1 174 ? 0.226 -10.875 15.848 1.00 89.25 174 SER A N 1
ATOM 1425 C CA . SER A 1 174 ? 0.627 -12.257 16.152 1.00 89.25 174 SER A CA 1
ATOM 1426 C C . SER A 1 174 ? 2.130 -12.381 16.405 1.00 89.25 174 SER A C 1
ATOM 1428 O O . SER A 1 174 ? 2.534 -13.242 17.178 1.00 89.25 174 SER A O 1
ATOM 1430 N N . GLU A 1 175 ? 2.947 -11.543 15.762 1.00 88.81 175 GLU A N 1
ATOM 1431 C CA . GLU A 1 175 ? 4.391 -11.486 16.011 1.00 88.81 175 GLU A CA 1
ATOM 1432 C C . GLU A 1 175 ? 4.704 -10.781 17.342 1.00 88.81 175 GLU A C 1
ATOM 1434 O O . GLU A 1 175 ? 5.462 -11.305 18.152 1.00 88.81 175 GLU A O 1
ATOM 1439 N N . ASP A 1 176 ? 4.125 -9.598 17.565 1.00 87.12 176 ASP A N 1
ATOM 1440 C CA . ASP A 1 176 ? 4.221 -8.840 18.817 1.00 87.12 176 ASP A CA 1
ATOM 1441 C C . ASP A 1 176 ? 3.088 -7.792 18.878 1.00 87.12 176 ASP A C 1
ATOM 1443 O O . ASP A 1 176 ? 3.074 -6.855 18.067 1.00 87.12 176 ASP A O 1
ATOM 1447 N N . PRO A 1 177 ? 2.160 -7.875 19.853 1.00 84.38 177 PRO A N 1
ATOM 1448 C CA . PRO A 1 177 ? 1.082 -6.900 20.022 1.00 84.38 177 PRO A CA 1
ATOM 1449 C C . PRO A 1 177 ? 1.545 -5.435 20.055 1.00 84.38 177 PRO A C 1
ATOM 1451 O O . PRO A 1 177 ? 0.834 -4.554 19.560 1.00 84.38 177 PRO A O 1
ATOM 1454 N N . ALA A 1 178 ? 2.743 -5.155 20.582 1.00 91.12 178 ALA A N 1
ATOM 1455 C CA . ALA A 1 178 ? 3.284 -3.799 20.652 1.00 91.12 178 ALA A CA 1
ATOM 1456 C C . ALA A 1 178 ? 3.622 -3.221 19.267 1.00 91.12 178 ALA A C 1
ATOM 1458 O O . ALA A 1 178 ? 3.602 -2.000 19.088 1.00 91.12 178 ALA A O 1
ATOM 1459 N N . ARG A 1 179 ? 3.877 -4.064 18.257 1.00 93.94 179 ARG A N 1
ATOM 1460 C CA . ARG A 1 179 ? 4.204 -3.603 16.899 1.00 93.94 179 ARG A CA 1
ATOM 1461 C C . ARG A 1 179 ? 3.033 -2.939 16.202 1.00 93.94 179 ARG A C 1
ATOM 1463 O O . ARG A 1 179 ? 3.246 -1.937 15.525 1.00 93.94 179 ARG A O 1
ATOM 1470 N N . LEU A 1 180 ? 1.811 -3.445 16.382 1.00 95.06 180 LEU A N 1
ATOM 1471 C CA . LEU A 1 180 ? 0.612 -2.799 15.837 1.00 95.06 180 LEU A CA 1
ATOM 1472 C C . LEU A 1 180 ? 0.453 -1.383 16.411 1.00 95.06 180 LEU A C 1
ATOM 1474 O O . LEU A 1 180 ? 0.232 -0.433 15.661 1.00 95.06 180 LEU A O 1
ATOM 1478 N N . ILE A 1 181 ? 0.612 -1.247 17.729 1.00 95.19 181 ILE A N 1
ATOM 1479 C CA . ILE A 1 181 ? 0.516 0.037 18.434 1.00 95.19 181 ILE A CA 1
ATOM 1480 C C . ILE A 1 181 ? 1.589 0.997 17.917 1.00 95.19 181 ILE A C 1
ATOM 1482 O O . ILE A 1 181 ? 1.266 2.078 17.426 1.00 95.19 181 ILE A O 1
ATOM 1486 N N . LYS A 1 182 ? 2.855 0.568 17.930 1.00 94.69 182 LYS A N 1
ATOM 1487 C CA . LYS A 1 182 ? 3.995 1.373 17.475 1.00 94.69 182 LYS A CA 1
ATOM 1488 C C . LYS A 1 182 ? 3.870 1.796 16.009 1.00 94.69 182 LYS A C 1
ATOM 1490 O O . LYS A 1 182 ? 4.199 2.925 15.656 1.00 94.69 182 LYS A O 1
ATOM 1495 N N . ALA A 1 183 ? 3.370 0.913 15.143 1.00 95.62 183 ALA A N 1
ATOM 1496 C CA . ALA A 1 183 ? 3.151 1.228 13.734 1.00 95.62 183 ALA A CA 1
ATOM 1497 C C . ALA A 1 183 ? 2.128 2.357 13.539 1.00 95.62 183 ALA A C 1
ATOM 1499 O O . ALA A 1 183 ? 2.264 3.136 12.594 1.00 95.62 183 ALA A O 1
ATOM 1500 N N . MET A 1 184 ? 1.121 2.441 14.412 1.00 97.12 184 MET A N 1
ATOM 1501 C CA . MET A 1 184 ? 0.006 3.385 14.309 1.00 97.12 184 MET A CA 1
ATOM 1502 C C . MET A 1 184 ? 0.181 4.654 15.154 1.00 97.12 184 MET A C 1
ATOM 1504 O O . MET A 1 184 ? -0.506 5.635 14.887 1.00 97.12 184 MET A O 1
ATOM 1508 N N . GLU A 1 185 ? 1.105 4.680 16.116 1.00 92.94 185 GLU A N 1
ATOM 1509 C CA . GLU A 1 185 ? 1.373 5.836 16.989 1.00 92.94 185 GLU A CA 1
ATOM 1510 C C . GLU A 1 185 ? 1.685 7.116 16.194 1.00 92.94 185 GLU A C 1
ATOM 1512 O O . GLU A 1 185 ? 1.149 8.184 16.473 1.00 92.94 185 GLU A O 1
ATOM 1517 N N . SER A 1 186 ? 2.476 6.992 15.126 1.00 90.06 186 SER A N 1
ATOM 1518 C CA . SER A 1 186 ? 2.867 8.110 14.253 1.00 90.06 186 SER A CA 1
ATOM 1519 C C . SER A 1 186 ? 1.871 8.402 13.122 1.00 90.06 186 SER A C 1
ATOM 1521 O O . SER A 1 186 ? 2.158 9.200 12.227 1.00 90.06 186 SER A O 1
ATOM 1523 N N . PHE A 1 187 ? 0.698 7.758 13.110 1.00 96.00 187 PHE A N 1
ATOM 1524 C CA . PHE A 1 187 ? -0.245 7.851 11.993 1.00 96.00 187 PHE A CA 1
ATOM 1525 C C . PHE A 1 187 ? -0.729 9.285 11.736 1.00 96.00 187 PHE A C 1
ATOM 1527 O O . PHE A 1 187 ? -0.824 9.705 10.580 1.00 96.00 187 PHE A O 1
ATOM 1534 N N . ASP A 1 188 ? -0.974 10.057 12.796 1.00 94.69 188 ASP A N 1
ATOM 1535 C CA . ASP A 1 188 ? -1.352 11.467 12.680 1.00 94.69 188 ASP A CA 1
ATOM 1536 C C . ASP A 1 188 ? -0.254 12.286 11.998 1.00 94.69 188 ASP A C 1
ATOM 1538 O O . ASP A 1 188 ? -0.531 12.996 11.032 1.00 94.69 188 ASP A O 1
ATOM 1542 N N . ASP A 1 189 ? 1.002 12.111 12.404 1.00 92.62 189 ASP A N 1
ATOM 1543 C CA . ASP A 1 189 ? 2.133 12.837 11.822 1.00 92.62 189 ASP A CA 1
ATOM 1544 C C . ASP A 1 189 ? 2.338 12.546 10.331 1.00 92.62 189 ASP A C 1
ATOM 1546 O O . ASP A 1 189 ? 2.908 13.365 9.606 1.00 92.62 189 ASP A O 1
ATOM 1550 N N . TYR A 1 190 ? 1.927 11.362 9.874 1.00 94.12 190 TYR A N 1
ATOM 1551 C CA . TYR A 1 190 ? 2.048 10.946 8.480 1.00 94.12 190 TYR A CA 1
ATOM 1552 C C . TYR A 1 190 ? 0.923 11.463 7.582 1.00 94.12 190 TYR A C 1
ATOM 1554 O O . TYR A 1 190 ? 1.161 11.665 6.390 1.00 94.12 190 TYR A O 1
ATOM 1562 N N . TYR A 1 191 ? -0.284 11.648 8.125 1.00 94.56 191 TYR A N 1
ATOM 1563 C CA . TYR A 1 191 ? -1.493 11.849 7.319 1.00 94.56 191 TYR A CA 1
ATOM 1564 C C . TYR A 1 191 ? -2.319 13.084 7.689 1.00 94.56 191 TYR A C 1
ATOM 1566 O O . TYR A 1 191 ? -3.329 13.339 7.031 1.00 94.56 191 TYR A O 1
ATOM 1574 N N . ILE A 1 192 ? -1.931 13.871 8.699 1.00 91.38 192 ILE A N 1
ATOM 1575 C CA . ILE A 1 192 ? -2.696 15.056 9.121 1.00 91.38 192 ILE A CA 1
ATOM 1576 C C . ILE A 1 192 ? -2.888 16.063 7.978 1.00 91.38 192 ILE A C 1
ATOM 1578 O O . ILE A 1 192 ? -3.997 16.552 7.770 1.00 91.38 192 ILE A O 1
ATOM 1582 N N . ASP A 1 193 ? -1.853 16.311 7.171 1.00 87.44 193 ASP A N 1
ATOM 1583 C CA . ASP A 1 193 ? -1.910 17.259 6.055 1.00 87.44 193 ASP A CA 1
ATOM 1584 C C . ASP A 1 193 ? -2.868 16.783 4.952 1.00 87.44 193 ASP A C 1
ATOM 1586 O O . ASP A 1 193 ? -3.643 17.564 4.392 1.00 87.44 193 ASP A O 1
ATOM 1590 N N . MET A 1 194 ? -2.849 15.484 4.659 1.00 91.62 194 MET A N 1
ATOM 1591 C CA . MET A 1 194 ? -3.771 14.856 3.724 1.00 91.62 194 MET A CA 1
ATOM 1592 C C . MET A 1 194 ? -5.200 14.868 4.261 1.00 91.62 194 MET A C 1
ATOM 1594 O O . MET A 1 194 ? -6.144 15.118 3.508 1.00 91.62 194 MET A O 1
ATOM 1598 N N . TYR A 1 195 ? -5.377 14.604 5.554 1.00 91.81 195 TYR A N 1
ATOM 1599 C CA . TYR A 1 195 ? -6.684 14.546 6.193 1.00 91.81 195 TYR A CA 1
ATOM 1600 C C . TYR A 1 195 ? -7.369 15.911 6.227 1.00 91.81 195 TYR A C 1
ATOM 1602 O O . TYR A 1 195 ? -8.558 16.013 5.912 1.00 91.81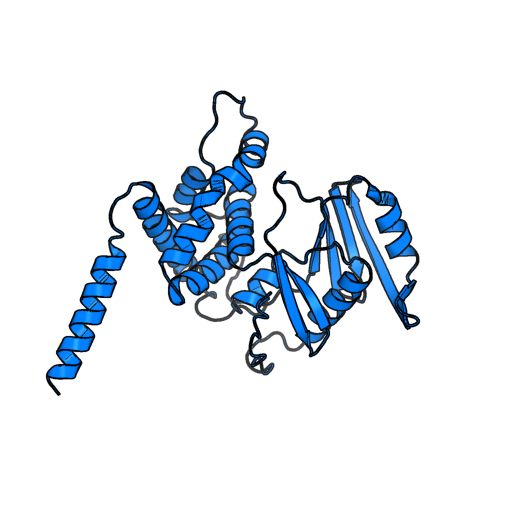 195 TYR A O 1
ATOM 1610 N N . ASP A 1 196 ? -6.620 16.968 6.529 1.00 87.75 196 ASP A N 1
ATOM 1611 C CA . ASP A 1 196 ? -7.135 18.334 6.509 1.00 87.75 196 ASP A CA 1
ATOM 1612 C C . ASP A 1 196 ? -7.559 18.752 5.096 1.00 87.75 196 ASP A C 1
ATOM 1614 O O . ASP A 1 196 ? -8.660 19.284 4.925 1.00 87.75 196 ASP A O 1
ATOM 1618 N N . LYS A 1 197 ? -6.756 18.421 4.070 1.00 87.88 197 LYS A N 1
ATOM 1619 C CA . LYS A 1 197 ? -7.119 18.623 2.653 1.00 87.88 197 LYS A CA 1
ATOM 1620 C C . LYS A 1 197 ? -8.393 17.856 2.288 1.00 87.88 197 LYS A C 1
ATOM 1622 O O . LYS A 1 197 ? -9.314 18.437 1.714 1.00 87.88 197 LYS A O 1
ATOM 1627 N N . LEU A 1 198 ? -8.482 16.576 2.661 1.00 88.12 198 LEU A N 1
ATOM 1628 C CA . LEU A 1 198 ? -9.645 15.720 2.401 1.00 88.12 198 LEU A CA 1
ATOM 1629 C C . LEU A 1 198 ? -10.926 16.287 3.030 1.00 88.12 198 LEU A C 1
ATOM 1631 O O . LEU A 1 198 ? -11.996 16.240 2.425 1.00 88.12 198 LEU A O 1
ATOM 1635 N N . LYS A 1 199 ? -10.828 16.830 4.247 1.00 87.38 199 LYS A N 1
ATOM 1636 C CA . LYS A 1 199 ? -11.962 17.403 4.985 1.00 87.38 199 LYS A CA 1
ATOM 1637 C C . LYS A 1 199 ? -12.163 18.900 4.734 1.00 87.38 199 LYS A C 1
ATOM 1639 O O . LYS A 1 199 ? -13.066 19.473 5.340 1.00 87.38 199 LYS A O 1
ATOM 1644 N N . LYS A 1 200 ? -11.365 19.513 3.850 1.00 85.50 200 LYS A N 1
ATOM 1645 C CA . LYS A 1 200 ? -11.371 20.955 3.542 1.00 85.50 200 LYS A CA 1
ATOM 1646 C C . LYS A 1 200 ? -11.308 21.823 4.808 1.00 85.50 200 LYS A C 1
ATOM 1648 O O . LYS A 1 200 ? -12.034 22.809 4.931 1.00 85.50 200 LYS A O 1
ATOM 1653 N N . ARG A 1 201 ? -10.492 21.420 5.787 1.00 79.69 201 ARG A N 1
ATOM 1654 C CA . ARG A 1 201 ? -10.391 22.107 7.082 1.00 79.69 201 ARG A CA 1
ATOM 1655 C C . ARG A 1 201 ? -9.372 23.233 7.042 1.00 79.69 201 ARG A C 1
ATOM 1657 O O . ARG A 1 201 ? -8.380 23.168 6.322 1.00 79.69 201 ARG A O 1
ATOM 1664 N N . LYS A 1 202 ? -9.627 24.248 7.865 1.00 75.38 202 LYS A N 1
ATOM 1665 C CA . LYS A 1 202 ? -8.661 25.308 8.140 1.00 75.38 202 LYS A CA 1
ATOM 1666 C C . LYS A 1 202 ? -7.617 24.843 9.177 1.00 75.38 202 LYS A C 1
ATOM 1668 O O . LYS A 1 202 ? -7.958 23.986 10.001 1.00 75.38 202 LYS A O 1
ATOM 1673 N N . PRO A 1 203 ? -6.388 25.395 9.164 1.00 70.94 203 PRO A N 1
ATOM 1674 C CA . PRO A 1 203 ? -5.289 24.975 10.042 1.00 70.94 203 PRO A CA 1
ATOM 1675 C C . PRO A 1 203 ? -5.583 25.015 11.549 1.00 70.94 203 PRO A C 1
ATOM 1677 O O . PRO A 1 203 ? -4.964 24.273 12.302 1.00 70.94 203 PRO A O 1
ATOM 1680 N N . GLU A 1 204 ? -6.516 25.850 11.996 1.00 75.25 204 GLU A N 1
ATOM 1681 C CA . GLU A 1 204 ? -6.918 26.002 13.398 1.00 75.25 204 GLU A CA 1
ATOM 1682 C C . GLU A 1 204 ? -7.855 24.889 13.911 1.00 75.25 204 GLU A C 1
ATOM 1684 O O . GLU A 1 204 ? -8.076 24.779 15.111 1.00 75.25 204 GLU A O 1
ATOM 1689 N N . ASN A 1 205 ? -8.390 24.039 13.024 1.00 77.00 205 ASN A N 1
ATOM 1690 C CA . ASN A 1 205 ? -9.380 23.001 13.350 1.00 77.00 205 ASN A CA 1
ATOM 1691 C C . ASN A 1 205 ? -8.874 21.578 13.055 1.00 77.00 205 ASN A C 1
ATOM 1693 O O . ASN A 1 205 ? -9.642 20.710 12.616 1.00 77.00 205 ASN A O 1
ATOM 1697 N N . LYS A 1 206 ? -7.577 21.333 13.270 1.00 75.44 206 LYS A N 1
ATOM 1698 C CA . LYS A 1 206 ? -6.968 20.011 13.071 1.00 75.44 206 LYS A CA 1
ATOM 1699 C C . LYS A 1 206 ? -7.630 18.983 13.978 1.00 75.44 206 LYS A C 1
ATOM 1701 O O . LYS A 1 206 ? -7.787 19.193 15.177 1.00 75.44 206 LYS A O 1
ATOM 1706 N N . LYS A 1 207 ? -8.022 17.853 13.393 1.00 86.44 207 LYS A N 1
ATOM 1707 C CA . LYS A 1 207 ? -8.494 16.685 14.146 1.00 86.44 207 LYS A CA 1
ATOM 1708 C C . LYS A 1 207 ? -7.631 15.497 13.780 1.00 86.44 207 LYS A C 1
ATOM 1710 O O . LYS A 1 207 ? -7.337 15.317 12.602 1.00 86.44 207 LYS A O 1
ATOM 1715 N N . SER A 1 208 ? -7.331 14.674 14.774 1.00 92.25 208 SER A N 1
ATOM 1716 C CA . SER A 1 208 ? -6.596 13.424 14.606 1.00 92.25 208 SER A CA 1
ATOM 1717 C C . SER A 1 208 ? -7.245 12.526 13.536 1.00 92.25 208 SER A C 1
ATOM 1719 O O . SER A 1 208 ? -8.424 12.157 13.686 1.00 92.25 208 SER A O 1
ATOM 1721 N N . PRO A 1 209 ? -6.544 12.185 12.435 1.00 95.19 209 PRO A N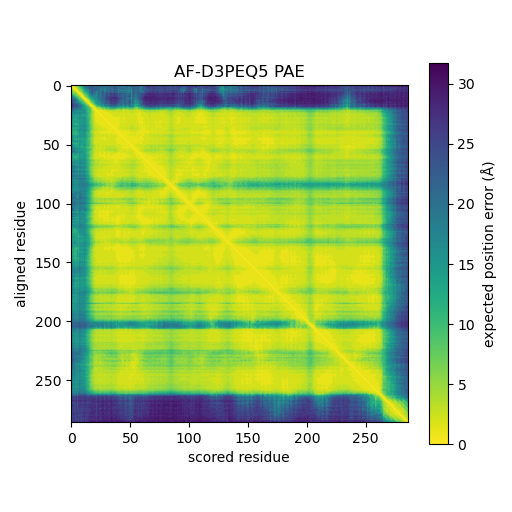 1
ATOM 1722 C CA . PRO A 1 209 ? -6.992 11.138 11.525 1.00 95.19 209 PRO A CA 1
ATOM 1723 C C . PRO A 1 209 ? -7.050 9.769 12.213 1.00 95.19 209 PRO A C 1
ATOM 1725 O O . PRO A 1 209 ? -7.979 9.015 11.924 1.00 95.19 209 PRO A O 1
ATOM 1728 N N . LEU A 1 210 ? -6.156 9.460 13.160 1.00 96.56 210 LEU A N 1
ATOM 1729 C CA . LEU A 1 210 ? -6.190 8.210 13.920 1.00 96.56 210 LEU A CA 1
ATOM 1730 C C . LEU A 1 210 ? -7.493 8.070 14.716 1.00 96.56 210 LEU A C 1
ATOM 1732 O O . LEU A 1 210 ? -8.170 7.054 14.593 1.00 96.56 210 LEU A O 1
ATOM 1736 N N . LEU A 1 211 ? -7.933 9.105 15.440 1.00 95.06 211 LEU A N 1
ATOM 1737 C CA . LEU A 1 211 ? -9.218 9.057 16.158 1.00 95.06 211 LEU A CA 1
ATOM 1738 C C . LEU A 1 211 ? -10.412 8.825 15.220 1.00 95.06 211 LEU A C 1
ATOM 1740 O O . LEU A 1 211 ? -11.372 8.146 15.585 1.00 95.06 211 LEU A O 1
ATOM 1744 N N . GLN A 1 212 ? -10.383 9.386 14.007 1.00 95.88 212 GLN A N 1
ATOM 1745 C CA . GLN A 1 212 ? -11.423 9.115 13.013 1.00 95.88 212 GLN A CA 1
ATOM 1746 C C . GLN A 1 212 ? -11.357 7.668 12.505 1.00 95.88 212 GLN A C 1
ATOM 1748 O O . GLN A 1 212 ? -12.403 7.040 12.329 1.00 95.88 212 GLN A O 1
ATOM 1753 N N . LEU A 1 213 ? -10.151 7.142 12.288 1.00 98.00 213 LEU A N 1
ATOM 1754 C CA . LEU A 1 213 ? -9.936 5.768 11.850 1.00 98.00 213 LEU A CA 1
ATOM 1755 C C . LEU A 1 213 ? -10.474 4.789 12.889 1.00 98.00 213 LEU A C 1
ATOM 1757 O O . LEU A 1 213 ? -11.205 3.876 12.526 1.00 98.00 213 LEU A O 1
ATOM 1761 N N . LEU A 1 214 ? -10.195 5.013 14.174 1.00 97.50 214 LEU A N 1
ATOM 1762 C CA . LEU A 1 214 ? -10.670 4.148 15.256 1.00 97.50 214 LEU A CA 1
ATOM 1763 C C . LEU A 1 214 ? -12.194 4.037 15.289 1.00 97.50 214 LEU A C 1
ATOM 1765 O O . LEU A 1 214 ? -12.721 2.940 15.454 1.00 97.50 214 LEU A O 1
ATOM 1769 N N . LYS A 1 215 ? -12.918 5.130 15.019 1.00 97.06 215 LYS A N 1
ATOM 1770 C CA . LYS A 1 215 ? -14.383 5.086 14.866 1.00 97.06 215 LYS A CA 1
ATOM 1771 C C . LYS A 1 215 ? -14.808 4.187 13.705 1.00 97.06 215 LYS A C 1
ATOM 1773 O O . LYS A 1 215 ? -15.722 3.382 13.852 1.00 97.06 215 LYS A O 1
ATOM 1778 N N . GLN A 1 216 ? -14.135 4.308 12.560 1.00 98.12 216 GLN A N 1
ATOM 1779 C CA . GLN A 1 216 ? -14.406 3.474 11.386 1.00 98.12 216 GLN A CA 1
ATOM 1780 C C . GLN A 1 216 ? -14.006 2.010 11.580 1.00 98.12 216 GLN A C 1
ATOM 1782 O O . GLN A 1 216 ? -14.609 1.147 10.949 1.00 98.12 216 GLN A O 1
ATOM 1787 N N . LEU A 1 217 ? -13.007 1.720 12.413 1.00 98.50 217 LEU A N 1
ATOM 1788 C CA . LEU A 1 217 ? -12.590 0.358 12.735 1.00 98.50 217 LEU A CA 1
ATOM 1789 C C . LEU A 1 217 ? -13.518 -0.302 13.766 1.00 98.50 217 LEU A C 1
ATOM 1791 O O . LEU A 1 217 ? -13.813 -1.490 13.635 1.00 98.50 217 LEU A O 1
ATOM 1795 N N . ALA A 1 218 ? -14.012 0.463 14.745 1.00 98.25 218 ALA A N 1
ATOM 1796 C CA . ALA A 1 218 ? -14.965 0.001 15.756 1.00 98.25 218 ALA A CA 1
ATOM 1797 C C . ALA A 1 218 ? -16.348 -0.308 15.155 1.00 98.25 218 ALA A C 1
ATOM 1799 O O . ALA A 1 218 ? -17.023 -1.262 15.558 1.00 98.25 218 ALA A O 1
ATOM 1800 N N . GLU A 1 219 ? -16.763 0.467 14.151 1.00 97.94 219 GLU A N 1
ATOM 1801 C CA . GLU A 1 219 ? -18.012 0.249 13.425 1.00 97.94 219 GLU A CA 1
ATOM 1802 C C . GLU A 1 219 ? -17.774 0.213 11.901 1.00 97.94 219 GLU A C 1
ATOM 1804 O O . GLU A 1 219 ? -18.115 1.161 11.186 1.00 97.94 219 GLU A O 1
ATOM 1809 N N . PRO A 1 220 ? -17.184 -0.877 11.370 1.00 97.62 220 PRO A N 1
ATOM 1810 C CA . PRO A 1 220 ? -16.780 -0.938 9.973 1.00 97.62 220 PRO A CA 1
ATOM 1811 C C . PRO A 1 220 ? -18.000 -1.051 9.057 1.00 97.62 220 PRO A C 1
ATOM 1813 O O . PRO A 1 220 ? -18.758 -2.026 9.101 1.00 97.62 220 PRO A O 1
ATOM 1816 N N . LYS A 1 221 ? -18.173 -0.030 8.213 1.00 96.81 221 LYS A N 1
ATOM 1817 C CA . LYS A 1 221 ? -19.285 0.128 7.265 1.00 96.81 221 LYS A CA 1
ATOM 1818 C C . LYS A 1 221 ? -18.745 0.510 5.879 1.00 96.81 221 LYS A C 1
ATOM 1820 O O . LYS A 1 221 ? -18.909 1.664 5.472 1.00 96.81 221 LYS A O 1
ATOM 1825 N N . PRO A 1 222 ? -18.054 -0.397 5.163 1.00 97.50 222 PRO A N 1
ATOM 1826 C CA . PRO A 1 222 ? -17.553 -0.078 3.835 1.00 97.50 222 PRO A CA 1
ATOM 1827 C C . PRO A 1 222 ? -18.702 0.139 2.845 1.00 97.50 222 PRO A C 1
ATOM 1829 O O . PRO A 1 222 ? -19.740 -0.519 2.927 1.00 97.50 222 PRO A O 1
ATOM 1832 N N . PHE A 1 223 ? -18.526 1.065 1.899 1.00 96.81 223 PHE A N 1
ATOM 1833 C CA . PHE A 1 223 ? -19.616 1.493 1.006 1.00 96.81 223 PHE A CA 1
ATOM 1834 C C . PHE A 1 223 ? -20.061 0.408 0.006 1.00 96.81 223 PHE A C 1
ATOM 1836 O O . PHE A 1 223 ? -21.159 0.473 -0.546 1.00 96.81 223 PHE A O 1
ATOM 1843 N N . ASP A 1 224 ? -19.195 -0.566 -0.266 1.00 96.88 224 ASP A N 1
ATOM 1844 C CA . ASP A 1 224 ? -19.364 -1.623 -1.264 1.00 96.88 224 ASP A CA 1
ATOM 1845 C C . ASP A 1 224 ? -19.608 -3.004 -0.643 1.00 96.88 224 ASP A C 1
ATOM 1847 O O . ASP A 1 224 ? -19.587 -3.994 -1.370 1.00 96.88 224 ASP A O 1
ATOM 1851 N N . LEU A 1 225 ? -19.885 -3.086 0.666 1.00 93.56 225 LEU A N 1
ATOM 1852 C CA . LEU A 1 225 ? -20.011 -4.361 1.383 1.00 93.56 225 LEU A CA 1
ATOM 1853 C C . LEU A 1 225 ? -20.969 -5.345 0.703 1.00 93.56 225 LEU A C 1
ATOM 1855 O O . LEU A 1 225 ? -20.654 -6.516 0.530 1.00 93.56 225 LEU A O 1
ATOM 1859 N N . ASN A 1 226 ? -22.129 -4.850 0.274 1.00 92.50 226 ASN A N 1
ATOM 1860 C CA . ASN A 1 226 ? -23.174 -5.664 -0.351 1.00 92.50 226 ASN A CA 1
ATOM 1861 C C . ASN A 1 226 ? -22.901 -5.970 -1.835 1.00 92.50 226 ASN A C 1
ATOM 1863 O O . ASN A 1 226 ? -23.711 -6.627 -2.479 1.00 92.50 226 ASN A O 1
ATOM 1867 N N . LYS A 1 227 ? -21.803 -5.453 -2.400 1.00 92.56 227 LYS A N 1
ATOM 1868 C CA . LYS A 1 227 ? -21.440 -5.595 -3.819 1.00 92.56 227 LYS A CA 1
ATOM 1869 C C . LYS A 1 227 ? -20.314 -6.602 -4.048 1.00 92.56 227 LYS A C 1
ATOM 1871 O O . LYS A 1 227 ? -20.041 -6.938 -5.195 1.00 92.56 227 LYS A O 1
ATOM 1876 N N . ILE A 1 228 ? -19.642 -7.052 -2.988 1.00 89.00 228 ILE A N 1
ATOM 1877 C CA . ILE A 1 228 ? -18.469 -7.924 -3.078 1.00 89.00 228 ILE A CA 1
ATOM 1878 C C . ILE A 1 228 ? -18.796 -9.277 -2.449 1.00 89.00 228 ILE A C 1
ATOM 1880 O O . ILE A 1 228 ? -19.058 -9.369 -1.252 1.00 89.00 228 ILE A O 1
ATOM 1884 N N . ASP A 1 229 ? -18.711 -10.343 -3.246 1.00 91.25 229 ASP A N 1
ATOM 1885 C CA . ASP A 1 229 ? -18.692 -11.710 -2.725 1.00 91.25 229 ASP A CA 1
ATOM 1886 C C . ASP A 1 229 ? -17.266 -12.074 -2.295 1.00 91.25 229 ASP A C 1
ATOM 1888 O O . ASP A 1 229 ? -16.418 -12.454 -3.108 1.00 91.25 229 ASP A O 1
ATOM 1892 N N . LEU A 1 230 ? -17.000 -11.961 -0.991 1.00 90.88 230 LEU A N 1
ATOM 1893 C CA . LEU A 1 230 ? -15.701 -12.294 -0.407 1.00 90.88 230 LEU A CA 1
ATOM 1894 C C . LEU A 1 230 ? -15.305 -13.756 -0.597 1.00 90.88 230 LEU A C 1
ATOM 1896 O O . LEU A 1 230 ? -14.129 -14.048 -0.472 1.00 90.88 230 LEU A O 1
ATOM 1900 N N . LYS A 1 231 ? -16.214 -14.686 -0.907 1.00 89.94 231 LYS A N 1
ATOM 1901 C CA . LYS A 1 231 ? -15.824 -16.085 -1.156 1.00 89.94 231 LYS A CA 1
ATOM 1902 C C . LYS A 1 231 ? -15.140 -16.271 -2.507 1.00 89.94 231 LYS A C 1
ATOM 1904 O O . LYS A 1 231 ? -14.451 -17.264 -2.703 1.00 89.94 231 LYS A O 1
ATOM 1909 N N . LYS A 1 232 ? -15.341 -15.325 -3.426 1.00 88.06 232 LYS A N 1
ATOM 1910 C CA . LYS A 1 232 ? -14.804 -15.341 -4.794 1.00 88.06 232 LYS A CA 1
ATOM 1911 C C . LYS A 1 232 ? -13.767 -14.244 -5.025 1.00 88.06 232 LYS A C 1
ATOM 1913 O O . LYS A 1 232 ? -13.340 -14.010 -6.151 1.00 88.06 232 LYS A O 1
ATOM 1918 N N . TYR A 1 233 ? -13.387 -13.515 -3.978 1.00 88.38 233 TYR A N 1
ATOM 1919 C CA . TYR A 1 233 ? -12.554 -12.332 -4.123 1.00 88.38 233 TYR A CA 1
ATOM 1920 C C . TYR A 1 233 ? -11.078 -12.706 -4.294 1.00 88.38 233 TYR A C 1
ATOM 1922 O O . TYR A 1 233 ? -10.382 -12.911 -3.313 1.00 88.38 233 TYR A O 1
ATOM 1930 N N . LYS A 1 234 ? -10.570 -12.739 -5.530 1.00 88.19 234 LYS A N 1
ATOM 1931 C CA . LYS A 1 234 ? -9.123 -12.764 -5.832 1.00 88.19 234 LYS A CA 1
ATOM 1932 C C . LYS A 1 234 ? -8.321 -13.826 -5.048 1.00 88.19 234 LYS A C 1
ATOM 1934 O O . LYS A 1 234 ? -7.405 -13.476 -4.304 1.00 88.19 234 LYS A O 1
ATOM 1939 N N . GLY A 1 235 ? -8.682 -15.107 -5.154 1.00 86.94 235 GLY A N 1
ATOM 1940 C CA . GLY A 1 235 ? -7.941 -16.200 -4.495 1.00 86.94 235 GLY A CA 1
ATOM 1941 C C . GLY A 1 235 ? -7.862 -16.093 -2.964 1.00 86.94 235 GLY A C 1
ATOM 1942 O O . GLY A 1 235 ? -6.916 -16.574 -2.348 1.00 86.94 235 GLY A O 1
ATOM 1943 N N . ILE A 1 236 ? -8.812 -15.391 -2.345 1.00 91.56 236 ILE A N 1
ATOM 1944 C CA . ILE A 1 236 ? -8.898 -15.209 -0.895 1.00 91.56 236 ILE A CA 1
ATOM 1945 C C . ILE A 1 236 ? -9.000 -16.533 -0.143 1.00 91.56 236 ILE A C 1
ATOM 1947 O O . ILE A 1 236 ? -9.745 -17.440 -0.517 1.00 91.56 236 ILE A O 1
ATOM 1951 N N . VAL A 1 237 ? -8.282 -16.612 0.973 1.00 90.88 237 VAL A N 1
ATOM 1952 C CA . VAL A 1 237 ? -8.215 -17.815 1.808 1.00 90.88 237 VAL A CA 1
ATOM 1953 C C . VAL A 1 237 ? -8.992 -17.636 3.110 1.00 90.88 237 VAL A C 1
ATOM 1955 O O . VAL A 1 237 ? -9.262 -16.522 3.564 1.00 90.88 237 VAL A O 1
ATOM 1958 N N . LYS A 1 238 ? -9.359 -18.742 3.764 1.00 90.75 238 LYS A N 1
ATOM 1959 C CA . LYS A 1 238 ? -9.917 -18.686 5.125 1.00 90.75 238 LYS A CA 1
ATOM 1960 C C . LYS A 1 238 ? -8.882 -18.071 6.091 1.00 90.75 238 LYS A C 1
ATOM 1962 O O . LYS A 1 238 ? -7.692 -18.312 5.921 1.00 90.75 238 LYS A O 1
ATOM 1967 N N . PRO A 1 239 ? -9.300 -17.311 7.121 1.00 93.00 239 PRO A N 1
ATOM 1968 C CA . PRO A 1 239 ? -10.677 -16.984 7.507 1.00 93.00 239 PRO A CA 1
ATOM 1969 C C . PRO A 1 239 ? -11.261 -15.754 6.781 1.00 93.00 239 PRO A C 1
ATOM 1971 O O . PRO A 1 239 ? -12.350 -15.298 7.127 1.00 93.00 239 PRO A O 1
ATOM 1974 N N . TRP A 1 240 ? -10.564 -15.195 5.793 1.00 94.88 240 TRP A N 1
ATOM 1975 C CA . TRP A 1 240 ? -10.889 -13.907 5.170 1.00 94.88 240 TRP A CA 1
ATOM 1976 C C . TRP A 1 240 ? -12.087 -13.944 4.214 1.00 94.88 240 TRP A C 1
ATOM 1978 O O . TRP A 1 240 ? -12.626 -12.903 3.853 1.00 94.88 240 TRP A O 1
ATOM 1988 N N . THR A 1 241 ? -12.561 -15.140 3.869 1.00 94.31 241 THR A N 1
ATOM 1989 C CA . THR A 1 241 ? -13.741 -15.385 3.023 1.00 94.31 241 THR A CA 1
ATOM 1990 C C . THR A 1 241 ? -15.063 -14.900 3.633 1.00 94.31 241 THR A C 1
ATOM 1992 O O . THR A 1 241 ? -16.093 -14.920 2.962 1.00 94.31 241 THR A O 1
ATOM 1995 N N . GLU A 1 242 ? -15.080 -14.512 4.913 1.00 95.00 242 GLU A N 1
ATOM 1996 C CA . GLU A 1 242 ? -16.282 -14.057 5.613 1.00 95.00 242 GLU A CA 1
ATOM 1997 C C . GLU A 1 242 ? -16.077 -12.680 6.254 1.00 95.00 242 GLU A C 1
ATOM 1999 O O . GLU A 1 242 ? -15.210 -12.497 7.112 1.00 95.00 242 GLU A O 1
ATOM 2004 N N . TRP A 1 243 ? -16.952 -11.725 5.919 1.00 97.38 243 TRP A N 1
ATOM 2005 C CA . TRP A 1 243 ? -16.883 -10.359 6.452 1.00 97.38 243 TRP A CA 1
ATOM 2006 C C . TRP A 1 243 ? -16.905 -10.306 7.981 1.00 97.38 243 TRP A C 1
ATOM 2008 O O . TRP A 1 243 ? -16.221 -9.477 8.573 1.00 97.38 243 TRP A O 1
ATOM 2018 N N . LYS A 1 244 ? -17.643 -11.209 8.640 1.00 97.19 244 LYS A N 1
ATOM 2019 C CA . LYS A 1 244 ? -17.721 -11.263 10.108 1.00 97.19 244 LYS A CA 1
ATOM 2020 C C . LYS A 1 244 ? -16.337 -11.390 10.764 1.00 97.19 244 LYS A C 1
ATOM 2022 O O . LYS A 1 244 ? -16.106 -10.782 11.805 1.00 97.19 244 LYS A O 1
ATOM 2027 N N . ASN A 1 245 ? -15.412 -12.113 10.126 1.00 96.94 245 ASN A N 1
ATOM 2028 C CA . ASN A 1 245 ? -14.060 -12.326 10.637 1.00 96.94 245 ASN A CA 1
ATOM 2029 C C . ASN A 1 245 ? -13.209 -11.060 10.465 1.00 96.94 245 ASN A C 1
ATOM 2031 O O . ASN A 1 245 ? -12.525 -10.647 11.397 1.00 96.94 245 ASN A O 1
ATOM 2035 N N . ILE A 1 246 ? -13.317 -10.398 9.306 1.00 98.19 246 ILE A N 1
ATOM 2036 C CA . ILE A 1 246 ? -12.659 -9.108 9.039 1.00 98.19 246 ILE A CA 1
ATOM 2037 C C . ILE A 1 246 ? -13.181 -8.044 10.010 1.00 98.19 246 ILE A C 1
ATOM 2039 O O . ILE A 1 246 ? -12.401 -7.340 10.643 1.00 98.19 246 ILE A O 1
ATOM 2043 N N . LYS A 1 247 ? -14.505 -7.970 10.186 1.00 98.38 247 LYS A N 1
ATOM 2044 C CA . LYS A 1 247 ? -15.164 -7.060 11.125 1.00 98.38 247 LYS A CA 1
ATOM 2045 C C . LYS A 1 247 ? -14.664 -7.267 12.553 1.00 98.38 247 LYS A C 1
ATOM 2047 O O . LYS A 1 247 ? -14.349 -6.282 13.209 1.00 98.38 247 LYS A O 1
ATOM 2052 N N . LYS A 1 248 ? -14.566 -8.514 13.022 1.00 98.00 248 LYS A N 1
ATOM 2053 C CA . LYS A 1 248 ? -14.070 -8.809 14.371 1.00 98.00 248 LYS A CA 1
ATOM 2054 C C . LYS A 1 248 ? -12.637 -8.301 14.565 1.00 98.00 248 LYS A C 1
ATOM 2056 O O . LYS A 1 248 ? -12.396 -7.556 15.503 1.00 98.00 248 LYS A O 1
ATOM 2061 N N . ILE A 1 249 ? -11.731 -8.596 13.631 1.00 97.38 249 ILE A N 1
ATOM 2062 C CA . ILE A 1 249 ? -10.334 -8.125 13.698 1.00 97.38 249 ILE A CA 1
ATOM 2063 C C . ILE A 1 249 ? -10.251 -6.594 13.629 1.00 97.38 249 ILE A C 1
ATOM 2065 O O . ILE A 1 249 ? -9.477 -5.988 14.363 1.00 97.38 249 ILE A O 1
ATOM 2069 N N . SER A 1 250 ? -11.070 -5.956 12.789 1.00 98.38 250 SER A N 1
ATOM 2070 C CA . SER A 1 250 ? -11.177 -4.494 12.719 1.00 98.38 250 SER A CA 1
ATOM 2071 C C . SER A 1 250 ? -11.558 -3.896 14.076 1.00 98.38 250 SER A C 1
ATOM 2073 O O . SER A 1 250 ? -10.949 -2.928 14.523 1.00 98.38 250 SER A O 1
ATOM 2075 N N . GLN A 1 251 ? -12.544 -4.490 14.747 1.00 98.44 251 GLN A N 1
ATOM 2076 C CA . GLN A 1 251 ? -13.005 -4.047 16.061 1.00 98.44 251 GLN A CA 1
ATOM 2077 C C . GLN A 1 251 ? -11.952 -4.281 17.146 1.00 98.44 251 GLN A C 1
ATOM 2079 O O . GLN A 1 251 ? -11.714 -3.387 17.953 1.00 98.44 251 GLN A O 1
ATOM 2084 N N . ASP A 1 252 ? -11.277 -5.429 17.125 1.00 96.00 252 ASP A N 1
ATOM 2085 C CA . ASP A 1 252 ? -10.206 -5.746 18.074 1.00 96.00 252 ASP A CA 1
ATOM 2086 C C . ASP A 1 252 ? -9.022 -4.779 17.910 1.00 96.00 252 ASP A C 1
ATOM 2088 O O . ASP A 1 252 ? -8.514 -4.241 18.893 1.00 96.00 252 ASP A O 1
ATOM 2092 N N . ALA A 1 253 ? -8.643 -4.458 16.668 1.00 96.62 253 ALA A N 1
ATOM 2093 C CA . ALA A 1 253 ? -7.639 -3.433 16.390 1.00 96.62 253 ALA A CA 1
ATOM 2094 C C . ALA A 1 253 ? -8.072 -2.051 16.909 1.00 96.62 253 ALA A C 1
ATOM 2096 O O . ALA A 1 253 ? -7.252 -1.324 17.466 1.00 96.62 253 ALA A O 1
ATOM 2097 N N . ALA A 1 254 ? -9.354 -1.688 16.773 1.00 97.19 254 ALA A N 1
ATOM 2098 C CA . ALA A 1 254 ? -9.875 -0.435 17.315 1.00 97.19 254 ALA A CA 1
ATOM 2099 C C . ALA A 1 254 ? -9.746 -0.371 18.844 1.00 97.19 254 ALA A C 1
ATOM 2101 O O . ALA A 1 254 ? -9.352 0.670 19.366 1.00 97.19 254 ALA A O 1
ATOM 2102 N N . VAL A 1 255 ? -10.044 -1.467 19.550 1.00 94.94 255 VAL A N 1
ATOM 2103 C CA . VAL A 1 255 ? -9.902 -1.563 21.012 1.00 94.94 255 VAL A CA 1
ATOM 2104 C C . VAL A 1 255 ? -8.441 -1.391 21.415 1.00 94.94 255 VAL A C 1
ATOM 2106 O O . VAL A 1 255 ? -8.129 -0.433 22.117 1.00 94.94 255 VAL A O 1
ATOM 2109 N N . VAL A 1 256 ? -7.544 -2.230 20.888 1.00 93.25 256 VAL A N 1
ATOM 2110 C CA . VAL A 1 256 ? -6.111 -2.224 21.239 1.00 93.25 256 VAL A CA 1
ATOM 2111 C C . VAL A 1 256 ? -5.481 -0.846 21.025 1.00 93.25 256 VAL A C 1
ATOM 2113 O O . VAL A 1 256 ? -4.753 -0.340 21.877 1.00 93.25 256 VAL A O 1
ATOM 2116 N N . LEU A 1 257 ? -5.775 -0.212 19.889 1.00 94.31 257 LEU A N 1
ATOM 2117 C CA . LEU A 1 257 ? -5.239 1.109 19.573 1.00 94.31 257 LEU A CA 1
ATOM 2118 C C . LEU A 1 257 ? -5.871 2.219 20.430 1.00 94.31 257 LEU A C 1
ATOM 2120 O O . LEU A 1 257 ? -5.187 3.178 20.777 1.00 94.31 257 LEU A O 1
ATOM 2124 N N . THR A 1 258 ? -7.153 2.107 20.794 1.00 94.06 258 THR A N 1
ATOM 2125 C CA . THR A 1 258 ? -7.813 3.085 21.679 1.00 94.06 258 THR A CA 1
ATOM 2126 C C . THR A 1 258 ? -7.265 3.007 23.102 1.00 94.06 258 THR A C 1
ATOM 2128 O O . THR A 1 258 ? -7.014 4.041 23.720 1.00 94.06 258 THR A O 1
ATOM 2131 N N . GLU A 1 259 ? -7.048 1.800 23.620 1.00 90.50 259 GLU A N 1
ATOM 2132 C CA . GLU A 1 259 ? -6.439 1.571 24.935 1.00 90.50 259 GLU A CA 1
ATOM 2133 C C . GLU A 1 259 ? -5.039 2.189 24.991 1.00 90.50 259 GLU A C 1
ATOM 2135 O O . GLU A 1 259 ? -4.761 3.020 25.856 1.00 90.50 259 GLU A O 1
ATOM 2140 N N . ALA A 1 260 ? -4.212 1.911 23.976 1.00 88.75 260 ALA A N 1
ATOM 2141 C CA . ALA A 1 260 ? -2.882 2.498 23.856 1.00 88.75 260 ALA A CA 1
ATOM 2142 C C . ALA A 1 260 ? -2.902 4.038 23.820 1.00 88.75 260 ALA A C 1
ATOM 2144 O O . ALA A 1 260 ? -2.104 4.675 24.503 1.00 88.75 260 ALA A O 1
ATOM 2145 N N . LEU A 1 261 ? -3.832 4.649 23.074 1.00 86.62 261 LEU A N 1
ATOM 2146 C CA . LEU A 1 261 ? -3.958 6.113 23.006 1.00 86.62 261 LEU A CA 1
ATOM 2147 C C . LEU A 1 261 ? -4.438 6.757 24.307 1.00 86.62 261 LEU A C 1
ATOM 2149 O O . LEU A 1 261 ? -4.105 7.907 24.582 1.00 86.62 261 LEU A O 1
ATOM 2153 N N . THR A 1 262 ? -5.269 6.058 25.076 1.00 85.88 262 THR A N 1
ATOM 2154 C CA . THR A 1 262 ? -5.853 6.588 26.318 1.00 85.88 262 THR A CA 1
ATOM 2155 C C . THR A 1 262 ? -4.988 6.310 27.545 1.00 85.88 262 THR A C 1
ATOM 2157 O O . THR A 1 262 ? -5.307 6.792 28.629 1.00 85.88 262 THR A O 1
ATOM 2160 N N . GLY A 1 263 ? -3.894 5.554 27.388 1.00 76.25 263 GLY A N 1
ATOM 2161 C CA . GLY A 1 263 ? -3.058 5.100 28.500 1.00 76.25 263 GLY A CA 1
ATOM 2162 C C . GLY A 1 263 ? -3.763 4.088 29.408 1.00 76.25 263 GLY A C 1
ATOM 2163 O O . GLY A 1 263 ? -3.293 3.823 30.513 1.00 76.25 263 GLY A O 1
ATOM 2164 N N . ILE A 1 264 ? -4.893 3.532 28.962 1.00 69.19 264 ILE A N 1
ATOM 2165 C CA . ILE A 1 264 ? -5.575 2.432 29.639 1.00 69.19 264 ILE A CA 1
ATOM 2166 C C . ILE A 1 264 ? -4.802 1.163 29.278 1.00 69.19 264 ILE A C 1
ATOM 2168 O O . ILE A 1 264 ? -4.567 0.899 28.099 1.00 69.19 264 ILE A O 1
ATOM 2172 N N . GLU A 1 265 ? -4.371 0.383 30.274 1.00 57.31 265 GLU A N 1
ATOM 2173 C CA . GLU A 1 265 ? -3.718 -0.902 30.001 1.00 57.31 265 GLU A CA 1
ATOM 2174 C C . GLU A 1 265 ? -4.591 -1.755 29.073 1.00 57.31 265 GLU A C 1
ATOM 2176 O O . GLU A 1 265 ? -5.784 -1.901 29.362 1.00 57.31 265 GLU A O 1
ATOM 2181 N N . PRO A 1 266 ? -4.023 -2.358 28.010 1.00 57.22 266 PRO A N 1
ATOM 2182 C CA . PRO A 1 266 ? -4.823 -3.138 27.090 1.00 57.22 266 PRO A CA 1
ATOM 2183 C C . PRO A 1 266 ? -5.529 -4.281 27.820 1.00 57.22 266 PRO A C 1
ATOM 2185 O O . PRO A 1 266 ? -4.861 -5.141 28.403 1.00 57.22 266 PRO A O 1
ATOM 2188 N N . THR A 1 267 ? -6.863 -4.329 27.786 1.00 57.03 267 THR A N 1
ATOM 2189 C CA . THR A 1 267 ? -7.648 -5.389 28.447 1.00 57.03 267 THR A CA 1
ATOM 2190 C C . THR A 1 267 ? -7.233 -6.781 27.965 1.00 57.03 267 THR A C 1
ATOM 2192 O O . THR A 1 267 ? -7.167 -7.723 28.755 1.00 57.03 267 THR A O 1
ATOM 2195 N N . PHE A 1 268 ? -6.808 -6.891 26.705 1.00 52.84 268 PHE A N 1
ATOM 2196 C CA . PHE A 1 268 ? -6.279 -8.122 26.116 1.00 52.84 268 PHE A CA 1
ATOM 2197 C C . PHE A 1 268 ? -4.945 -8.595 26.703 1.00 52.84 268 PHE A C 1
ATOM 2199 O O . PHE A 1 268 ? -4.686 -9.797 26.708 1.00 52.84 268 PHE A O 1
ATOM 2206 N N . LYS A 1 269 ? -4.094 -7.698 27.218 1.00 50.72 269 LYS A N 1
ATOM 2207 C CA . LYS A 1 269 ? -2.826 -8.103 27.844 1.00 50.72 269 LYS A CA 1
ATOM 2208 C C . LYS A 1 269 ? -3.098 -8.912 29.115 1.00 50.72 269 LYS A C 1
ATOM 2210 O O . LYS A 1 269 ? -2.493 -9.962 29.303 1.00 50.72 269 LYS A O 1
ATOM 2215 N N . LYS A 1 270 ? -4.113 -8.507 29.891 1.00 51.53 270 LYS A N 1
ATOM 2216 C CA . LYS A 1 270 ? -4.615 -9.277 31.038 1.00 51.53 270 LYS A CA 1
ATOM 2217 C C . LYS A 1 270 ? -5.196 -10.622 30.615 1.00 51.53 270 LYS A C 1
ATOM 2219 O O . LYS A 1 270 ? -4.922 -11.619 31.273 1.00 51.53 270 LYS A O 1
ATOM 2224 N N . GLU A 1 271 ? -5.958 -10.693 29.524 1.00 51.25 271 GLU A N 1
ATOM 2225 C CA . GLU A 1 271 ? -6.520 -11.966 29.042 1.00 51.25 271 GLU A CA 1
ATOM 2226 C C . GLU A 1 271 ? -5.448 -12.937 28.524 1.00 51.25 271 GLU A C 1
ATOM 2228 O O . GLU A 1 271 ? -5.517 -14.130 28.819 1.00 51.25 271 GLU A O 1
ATOM 2233 N N . ILE A 1 272 ? -4.432 -12.445 27.806 1.00 53.94 272 ILE A N 1
ATOM 2234 C CA . ILE A 1 272 ? -3.305 -13.256 27.321 1.00 53.94 272 ILE A CA 1
ATOM 2235 C C . ILE A 1 272 ? -2.431 -13.713 28.489 1.00 53.94 272 ILE A C 1
ATOM 2237 O O . ILE A 1 272 ? -2.114 -14.895 28.561 1.00 53.94 272 ILE A O 1
ATOM 2241 N N . GLU A 1 273 ? -2.099 -12.837 29.440 1.00 52.19 273 GLU A N 1
ATOM 2242 C CA . GLU A 1 273 ? -1.377 -13.219 30.662 1.00 52.19 273 GLU A CA 1
ATOM 2243 C C . GLU A 1 273 ? -2.167 -14.253 31.476 1.00 52.19 273 GLU A C 1
ATOM 2245 O O . GLU A 1 273 ? -1.596 -15.226 31.960 1.00 52.19 273 GLU A O 1
ATOM 2250 N N . THR A 1 274 ? -3.494 -14.110 31.559 1.00 53.44 274 THR A N 1
ATOM 2251 C CA . THR A 1 274 ? -4.369 -15.079 32.239 1.00 53.44 274 THR A CA 1
ATOM 2252 C C . THR A 1 274 ? -4.415 -16.416 31.499 1.00 53.44 274 THR A C 1
ATOM 2254 O O . THR A 1 274 ? -4.422 -17.469 32.134 1.00 53.44 274 THR A O 1
ATOM 2257 N N . LYS A 1 275 ? -4.423 -16.399 30.162 1.00 49.50 275 LYS A N 1
ATOM 2258 C CA . LYS A 1 275 ? -4.432 -17.610 29.335 1.00 49.50 275 LYS A CA 1
ATOM 2259 C C . LYS A 1 275 ? -3.088 -18.338 29.376 1.00 49.50 275 LYS A C 1
ATOM 2261 O O . LYS A 1 275 ? -3.074 -19.534 29.621 1.00 49.50 275 LYS A O 1
ATOM 2266 N N . VAL A 1 276 ? -1.976 -17.616 29.237 1.00 53.84 276 VAL A N 1
ATOM 2267 C CA . VAL A 1 276 ? -0.613 -18.158 29.371 1.00 53.84 276 VAL A CA 1
ATOM 2268 C C . VAL A 1 276 ? -0.388 -18.719 30.775 1.00 53.84 276 VAL A C 1
ATOM 2270 O O . VAL A 1 276 ? 0.194 -19.788 30.918 1.00 53.84 276 VAL A O 1
ATOM 2273 N N . LYS A 1 277 ? -0.896 -18.048 31.815 1.00 52.72 277 LYS A N 1
ATOM 2274 C CA . LYS A 1 277 ? -0.842 -18.556 33.190 1.00 52.72 277 LYS A CA 1
ATOM 2275 C C . LYS A 1 277 ? -1.659 -19.840 33.357 1.00 52.72 277 LYS A C 1
ATOM 2277 O O . LYS A 1 277 ? -1.134 -20.813 33.874 1.00 52.72 277 LYS A O 1
ATOM 2282 N N . ARG A 1 278 ? -2.892 -19.881 32.842 1.00 55.00 278 ARG A N 1
ATOM 2283 C CA . ARG A 1 278 ? -3.746 -21.081 32.869 1.00 55.00 278 ARG A CA 1
ATOM 2284 C C . ARG A 1 278 ? -3.134 -22.257 32.097 1.00 55.00 278 ARG A C 1
ATOM 2286 O O . ARG A 1 278 ? -3.220 -23.388 32.560 1.00 55.00 278 ARG A O 1
ATOM 2293 N N . ASP A 1 279 ? -2.525 -22.002 30.944 1.00 55.16 279 ASP A N 1
ATOM 2294 C CA . ASP A 1 279 ? -1.888 -23.044 30.131 1.00 55.16 279 ASP A CA 1
ATOM 2295 C C . ASP A 1 279 ? -0.603 -23.574 30.803 1.00 55.16 279 ASP A C 1
ATOM 2297 O O . ASP A 1 279 ? -0.351 -24.775 30.764 1.00 55.16 279 ASP A O 1
ATOM 2301 N N . ASN A 1 280 ? 0.160 -22.715 31.492 1.00 55.53 280 ASN A N 1
ATOM 2302 C CA . ASN A 1 280 ? 1.326 -23.122 32.285 1.00 55.53 280 ASN A CA 1
ATOM 2303 C C . ASN A 1 280 ? 0.951 -23.877 33.569 1.00 55.53 280 ASN A C 1
ATOM 2305 O O . ASN A 1 280 ? 1.631 -24.839 33.916 1.00 55.53 280 ASN A O 1
ATOM 2309 N N . ASP A 1 281 ? -0.124 -23.479 34.255 1.00 61.69 281 ASP A N 1
ATOM 2310 C CA . ASP A 1 281 ? -0.612 -24.179 35.450 1.00 61.69 281 ASP A CA 1
ATOM 2311 C C . ASP A 1 281 ? -1.104 -25.596 35.081 1.00 61.69 281 ASP A C 1
ATOM 2313 O O . ASP A 1 281 ? -0.761 -26.565 35.753 1.00 61.69 281 ASP A O 1
ATOM 2317 N N . ASN A 1 282 ? -1.786 -25.754 33.938 1.00 57.53 282 ASN A N 1
ATOM 2318 C CA . ASN A 1 282 ? -2.210 -27.064 33.419 1.00 57.53 282 ASN A CA 1
ATOM 2319 C C . ASN A 1 282 ? -1.043 -27.970 32.973 1.00 57.53 282 ASN A C 1
ATOM 2321 O O . ASN A 1 282 ? -1.194 -29.189 32.937 1.00 57.53 282 ASN A O 1
ATOM 2325 N N . LEU A 1 283 ? 0.106 -27.396 32.600 1.00 51.00 283 LEU A N 1
ATOM 2326 C CA . LEU A 1 283 ? 1.319 -28.144 32.239 1.00 51.00 283 LEU A CA 1
ATOM 2327 C C . LEU A 1 283 ? 2.119 -28.613 33.464 1.00 51.00 283 LEU A C 1
ATOM 2329 O O . LEU A 1 283 ? 2.950 -29.503 33.325 1.00 51.00 283 LEU A O 1
ATOM 2333 N N . MET A 1 284 ? 1.884 -28.023 34.639 1.00 52.31 284 MET A N 1
ATOM 2334 C CA . MET A 1 284 ? 2.535 -28.390 35.904 1.00 52.31 284 MET A CA 1
ATOM 2335 C C . MET A 1 284 ? 1.722 -29.411 36.725 1.00 52.31 284 MET A C 1
ATOM 2337 O O . MET A 1 284 ? 2.228 -29.924 37.721 1.00 52.31 284 MET A O 1
ATOM 2341 N N . GLU A 1 285 ? 0.479 -29.702 36.324 1.00 49.16 285 GLU A N 1
ATOM 2342 C CA . GLU A 1 285 ? -0.410 -30.701 36.947 1.00 49.16 285 GLU A CA 1
ATOM 2343 C C . GLU A 1 285 ? -0.425 -32.072 36.221 1.00 49.16 285 GLU A C 1
ATOM 2345 O O . GLU A 1 285 ? -1.157 -32.972 36.637 1.00 49.16 285 GLU A O 1
ATOM 2350 N N . LEU A 1 286 ? 0.389 -32.253 35.168 1.00 43.31 286 LEU A N 1
ATOM 2351 C CA . LEU A 1 286 ? 0.610 -33.515 34.430 1.00 43.31 286 LEU A CA 1
ATOM 2352 C C . LEU A 1 286 ? 2.010 -34.084 34.694 1.00 43.31 286 LEU A C 1
ATOM 2354 O O . LEU A 1 286 ? 2.125 -35.332 34.714 1.00 43.31 286 LEU A O 1
#

Mean predicted aligned error: 8.12 Å

Radius of gyration: 20.75 Å; Cα contacts (8 Å, |Δi|>4): 387; chains: 1; bounding box: 48×60×63 Å

Organism: Deferribacter desulfuricans (strain DSM 14783 / JCM 11476 / NBRC 101012 / SSM1) (NCBI:txid639282)